Protein AF-A0A1F5VIK0-F1 (afdb_monomer_lite)

Organism: NCBI:txid1798325

pLDDT: mean 82.08, std 9.86, range [40.06, 94.94]

Structure (mmCIF, N/CA/C/O backbone):
data_AF-A0A1F5VIK0-F1
#
_entry.id   AF-A0A1F5VIK0-F1
#
loop_
_atom_site.group_PDB
_atom_site.id
_atom_site.type_symbol
_atom_site.label_atom_id
_atom_site.label_alt_id
_atom_site.label_comp_id
_atom_site.label_asym_id
_atom_site.label_entity_id
_atom_site.label_seq_id
_atom_site.pdbx_PDB_ins_code
_atom_site.Cartn_x
_atom_site.Cartn_y
_atom_site.Cartn_z
_atom_site.occupancy
_atom_site.B_iso_or_equiv
_atom_site.auth_seq_id
_atom_site.auth_comp_id
_atom_site.auth_asym_id
_atom_site.auth_atom_id
_atom_site.pdbx_PDB_model_num
ATOM 1 N N . MET A 1 1 ? 67.380 -13.419 -74.332 1.00 42.25 1 MET A N 1
ATOM 2 C CA . MET A 1 1 ? 66.514 -14.188 -73.415 1.00 42.25 1 MET A CA 1
ATOM 3 C C . MET A 1 1 ? 67.065 -13.973 -72.017 1.00 42.25 1 MET A C 1
ATOM 5 O O . MET A 1 1 ? 68.231 -14.269 -71.814 1.00 42.25 1 MET A O 1
ATOM 9 N N . GLY A 1 2 ? 66.315 -13.316 -71.130 1.00 40.06 2 GLY A N 1
ATOM 10 C CA . GLY A 1 2 ? 66.754 -13.032 -69.760 1.00 40.06 2 GLY A CA 1
ATOM 11 C C . GLY A 1 2 ? 66.235 -14.104 -68.808 1.00 40.06 2 GLY A C 1
ATOM 12 O O . GLY A 1 2 ? 65.025 -14.303 -68.731 1.00 40.06 2 GLY A O 1
ATOM 13 N N . ASP A 1 3 ? 67.147 -14.788 -68.120 1.00 45.69 3 ASP A N 1
ATOM 14 C CA . ASP A 1 3 ? 66.836 -15.789 -67.100 1.00 45.69 3 ASP A CA 1
ATOM 15 C C . ASP A 1 3 ? 66.201 -15.132 -65.867 1.00 45.69 3 ASP A C 1
ATOM 17 O O . ASP A 1 3 ? 66.847 -14.394 -65.119 1.00 45.69 3 ASP A O 1
ATOM 21 N N . ALA A 1 4 ? 64.925 -15.429 -65.625 1.00 51.53 4 ALA A N 1
ATOM 22 C CA . ALA A 1 4 ? 64.267 -15.109 -64.367 1.00 51.53 4 ALA A CA 1
ATOM 23 C C . ALA A 1 4 ? 64.731 -16.105 -63.288 1.00 51.53 4 ALA A C 1
ATOM 25 O O . ALA A 1 4 ? 64.358 -17.280 -63.303 1.00 51.53 4 ALA A O 1
ATOM 26 N N . LYS A 1 5 ? 65.554 -15.638 -62.338 1.00 58.03 5 LYS A N 1
ATOM 27 C CA . LYS A 1 5 ? 65.923 -16.394 -61.128 1.00 58.03 5 LYS A CA 1
ATOM 28 C C . LYS A 1 5 ? 64.658 -16.850 -60.388 1.00 58.03 5 LYS A C 1
ATOM 30 O O . LYS A 1 5 ? 63.823 -16.024 -60.025 1.00 58.03 5 LYS A O 1
ATOM 35 N N . LYS A 1 6 ? 64.534 -18.157 -60.132 1.00 57.19 6 LYS A N 1
ATOM 36 C CA . LYS A 1 6 ? 63.458 -18.715 -59.297 1.00 57.19 6 LYS A CA 1
ATOM 37 C C . LYS A 1 6 ? 63.656 -18.277 -57.832 1.00 57.19 6 LYS A C 1
ATOM 39 O O . LYS A 1 6 ? 64.779 -18.392 -57.339 1.00 57.19 6 LYS A O 1
ATOM 44 N N . PRO A 1 7 ? 62.615 -17.782 -57.139 1.00 59.97 7 PRO A N 1
ATOM 45 C CA . PRO A 1 7 ? 62.730 -17.329 -55.751 1.00 59.97 7 PRO A CA 1
ATOM 46 C C . PRO A 1 7 ? 63.009 -18.495 -54.783 1.00 59.97 7 PRO A C 1
ATOM 48 O O . PRO A 1 7 ? 62.519 -19.606 -54.988 1.00 59.97 7 PRO A O 1
ATOM 51 N N . SER A 1 8 ? 63.808 -18.245 -53.737 1.00 75.81 8 SER A N 1
ATOM 52 C CA . SER A 1 8 ? 64.136 -19.229 -52.692 1.00 75.81 8 SER A CA 1
ATOM 53 C C . SER A 1 8 ? 62.949 -19.479 -51.746 1.00 75.81 8 SER A C 1
ATOM 55 O O . SER A 1 8 ? 62.041 -18.657 -51.630 1.00 75.81 8 SER A O 1
ATOM 57 N N . VAL A 1 9 ? 62.948 -20.617 -51.042 1.00 73.50 9 VAL A N 1
ATOM 58 C CA . VAL A 1 9 ? 61.885 -20.987 -50.082 1.00 73.50 9 VAL A CA 1
ATOM 59 C C . VAL A 1 9 ? 61.779 -19.987 -48.922 1.00 73.50 9 VAL A C 1
ATOM 61 O O . VAL A 1 9 ? 60.676 -19.708 -48.457 1.00 73.50 9 VAL A O 1
ATOM 64 N N . GLU A 1 10 ? 62.901 -19.411 -48.487 1.00 74.44 10 GLU A N 1
ATOM 65 C CA . GLU A 1 10 ? 62.935 -18.341 -47.479 1.00 74.44 10 GLU A CA 1
ATOM 66 C C . GLU A 1 10 ? 62.301 -17.050 -48.012 1.00 74.44 10 GLU A C 1
ATOM 68 O O . GLU A 1 10 ? 61.420 -16.500 -47.356 1.00 74.44 10 GLU A O 1
ATOM 73 N N . ALA A 1 11 ? 62.603 -16.658 -49.257 1.00 74.12 11 ALA A N 1
ATOM 74 C CA . ALA A 1 11 ? 61.961 -15.510 -49.901 1.00 74.12 11 ALA A CA 1
ATOM 75 C C . ALA A 1 11 ? 60.438 -15.698 -50.058 1.00 74.12 11 ALA A C 1
ATOM 77 O O . ALA A 1 11 ? 59.677 -14.741 -49.946 1.00 74.12 11 ALA A O 1
ATOM 78 N N . LEU A 1 12 ? 59.956 -16.930 -50.274 1.00 73.56 12 LEU A N 1
ATOM 79 C CA . LEU A 1 12 ? 58.517 -17.227 -50.310 1.00 73.56 12 LEU A CA 1
ATOM 80 C C . LEU A 1 12 ? 57.849 -17.140 -48.926 1.00 73.56 12 LEU A C 1
ATOM 82 O O . LEU A 1 12 ? 56.681 -16.753 -48.847 1.00 73.56 12 LEU A O 1
ATOM 86 N N . ARG A 1 13 ? 58.557 -17.481 -47.839 1.00 77.38 13 ARG A N 1
ATOM 87 C CA . ARG A 1 13 ? 58.047 -17.333 -46.462 1.00 77.38 13 ARG A CA 1
ATOM 88 C C . ARG A 1 13 ? 57.961 -15.868 -46.050 1.00 77.38 13 ARG A C 1
ATOM 90 O O . ARG A 1 13 ? 56.899 -15.446 -45.606 1.00 77.38 13 ARG A O 1
ATOM 97 N N . GLU A 1 14 ? 59.014 -15.093 -46.294 1.00 80.12 14 GLU A N 1
ATOM 98 C CA . GLU A 1 14 ? 59.030 -13.650 -46.020 1.00 80.12 14 GLU A CA 1
ATOM 99 C C . GLU A 1 14 ? 57.947 -12.915 -46.821 1.00 80.12 14 GLU A C 1
ATOM 101 O O . GLU A 1 14 ? 57.216 -12.084 -46.282 1.00 80.12 14 GLU A O 1
ATOM 106 N N . MET A 1 15 ? 57.757 -13.278 -48.096 1.00 76.44 15 MET A N 1
ATOM 107 C CA . MET A 1 15 ? 56.668 -12.734 -48.911 1.00 76.44 15 MET A CA 1
ATOM 108 C C . MET A 1 15 ? 55.291 -13.113 -48.357 1.00 76.44 15 MET A C 1
ATOM 110 O O . MET A 1 15 ? 54.388 -12.279 -48.357 1.00 76.44 15 MET A O 1
ATOM 114 N N . ARG A 1 16 ? 55.107 -14.340 -47.850 1.00 80.81 16 ARG A N 1
ATOM 115 C CA . ARG A 1 16 ? 53.840 -14.767 -47.235 1.00 80.81 16 ARG A CA 1
ATOM 116 C C . ARG A 1 16 ? 53.528 -13.979 -45.965 1.00 80.81 16 ARG A C 1
ATOM 118 O O . ARG A 1 16 ? 52.399 -13.519 -45.827 1.00 80.81 16 ARG A O 1
ATOM 125 N N . GLU A 1 17 ? 54.496 -13.806 -45.072 1.00 83.12 17 GLU A N 1
ATOM 126 C CA . GLU A 1 17 ? 54.327 -13.024 -43.839 1.00 83.12 17 GLU A CA 1
ATOM 127 C C . GLU A 1 17 ? 54.054 -11.546 -44.150 1.00 83.12 17 GLU A C 1
ATOM 129 O O . GLU A 1 17 ? 53.135 -10.948 -43.586 1.00 83.12 17 GLU A O 1
ATOM 134 N N . LEU A 1 18 ? 54.760 -10.976 -45.134 1.00 83.50 18 LEU A N 1
ATOM 135 C CA . LEU A 1 18 ? 54.499 -9.623 -45.625 1.00 83.50 18 LEU A CA 1
ATOM 136 C C . LEU A 1 18 ? 53.086 -9.492 -46.212 1.00 83.50 18 LEU A C 1
ATOM 138 O O . LEU A 1 18 ? 52.401 -8.502 -45.957 1.00 83.50 18 LEU A O 1
ATOM 142 N N . HIS A 1 19 ? 52.630 -10.474 -46.993 1.00 82.94 19 HIS A N 1
ATOM 143 C CA . HIS A 1 19 ? 51.276 -10.483 -47.547 1.00 82.94 19 HIS A CA 1
ATOM 144 C C . HIS A 1 19 ? 50.207 -10.654 -46.462 1.00 82.94 19 HIS A C 1
ATOM 146 O O . HIS A 1 19 ? 49.194 -9.966 -46.525 1.00 82.94 19 HIS A O 1
ATOM 152 N N . GLN A 1 20 ? 50.433 -11.492 -45.446 1.00 84.12 20 GLN A N 1
ATOM 153 C CA . GLN A 1 20 ? 49.530 -11.635 -44.298 1.00 84.12 20 GLN A CA 1
ATOM 154 C C . GLN A 1 20 ? 49.432 -10.341 -43.485 1.00 84.12 20 GLN A C 1
ATOM 156 O O . GLN A 1 20 ? 48.332 -9.916 -43.149 1.00 84.12 20 GLN A O 1
ATOM 161 N N . SER A 1 21 ? 50.558 -9.669 -43.242 1.00 81.69 21 SER A N 1
ATOM 162 C CA . SER A 1 21 ? 50.583 -8.362 -42.578 1.00 81.69 21 SER A CA 1
ATOM 163 C C . SER A 1 21 ? 49.859 -7.283 -43.397 1.00 81.69 21 SER A C 1
ATOM 165 O O . SER A 1 21 ? 49.061 -6.519 -42.857 1.00 81.69 21 SER A O 1
ATOM 167 N N . LYS A 1 22 ? 50.055 -7.257 -44.724 1.00 85.12 22 LYS A N 1
ATOM 168 C CA . LYS A 1 22 ? 49.327 -6.347 -45.627 1.00 85.12 22 LYS A CA 1
ATOM 169 C C . LYS A 1 22 ? 47.823 -6.619 -45.649 1.00 85.12 22 LYS A C 1
ATOM 171 O O . LYS A 1 22 ? 47.057 -5.663 -45.680 1.00 85.12 22 LYS A O 1
ATOM 176 N N . LEU A 1 23 ? 47.412 -7.888 -45.622 1.00 81.00 23 LEU A N 1
ATOM 177 C CA . LEU A 1 23 ? 46.002 -8.273 -45.531 1.00 81.00 23 LEU A CA 1
ATOM 178 C C . LEU A 1 23 ? 45.395 -7.824 -44.201 1.00 81.00 23 LEU A C 1
ATOM 180 O O . LEU A 1 23 ? 44.392 -7.124 -44.223 1.00 81.00 23 LEU A O 1
ATOM 184 N N . ALA A 1 24 ? 46.046 -8.116 -43.072 1.00 79.81 24 ALA A N 1
ATOM 185 C CA . ALA A 1 24 ? 45.576 -7.688 -41.754 1.00 79.81 24 ALA A CA 1
ATOM 186 C C . ALA A 1 24 ? 45.476 -6.155 -41.643 1.00 79.81 24 ALA A C 1
ATOM 188 O O . ALA A 1 24 ? 44.515 -5.625 -41.093 1.00 79.81 24 ALA A O 1
ATOM 189 N N . LYS A 1 25 ? 46.439 -5.418 -42.214 1.00 86.75 25 LYS A N 1
ATOM 190 C CA . LYS A 1 25 ? 46.390 -3.951 -42.255 1.00 86.75 25 LYS A CA 1
ATOM 191 C C . LYS A 1 25 ? 45.238 -3.436 -43.123 1.00 86.75 25 LYS A C 1
ATOM 193 O O . LYS A 1 25 ? 44.539 -2.520 -42.708 1.00 86.75 25 LYS A O 1
ATOM 198 N N . ALA A 1 26 ? 45.022 -4.035 -44.294 1.00 77.56 26 ALA A N 1
ATOM 199 C CA . ALA A 1 26 ? 43.911 -3.678 -45.173 1.00 77.56 26 ALA A CA 1
ATOM 200 C C . ALA A 1 26 ? 42.545 -4.004 -44.543 1.00 77.56 26 ALA A C 1
ATOM 202 O O . ALA A 1 26 ? 41.600 -3.237 -44.708 1.00 77.56 26 ALA A O 1
ATOM 203 N N . GLU A 1 27 ? 42.440 -5.105 -43.794 1.00 80.56 27 GLU A N 1
ATOM 204 C CA . GLU A 1 27 ? 41.247 -5.451 -43.014 1.00 80.56 27 GLU A CA 1
ATOM 205 C C . GLU A 1 27 ? 40.982 -4.407 -41.923 1.00 80.56 27 GLU A C 1
ATOM 207 O O . GLU A 1 27 ? 39.875 -3.879 -41.861 1.00 80.56 27 GLU A O 1
ATOM 212 N N . LEU A 1 28 ? 41.995 -4.017 -41.142 1.00 80.56 28 LEU A N 1
ATOM 213 C CA . LEU A 1 28 ? 41.867 -2.966 -40.123 1.00 80.56 28 LEU A CA 1
ATOM 214 C C . LEU A 1 28 ? 41.467 -1.607 -40.717 1.00 80.56 28 LEU A C 1
ATOM 216 O O . LEU A 1 28 ? 40.598 -0.926 -40.176 1.00 80.56 28 LEU A O 1
ATOM 220 N N . GLU A 1 29 ? 42.068 -1.209 -41.841 1.00 80.62 29 GLU A N 1
ATOM 221 C CA . GLU A 1 29 ? 41.711 0.030 -42.546 1.00 80.62 29 GLU A CA 1
ATOM 222 C C . GLU A 1 29 ? 40.263 -0.015 -43.059 1.00 80.62 29 GLU A C 1
ATOM 224 O O . GLU A 1 29 ? 39.532 0.974 -42.959 1.00 80.62 29 GLU A O 1
ATOM 229 N N . LYS A 1 30 ? 39.814 -1.179 -43.546 1.00 80.94 30 LYS A N 1
ATOM 230 C CA . LYS A 1 30 ? 38.430 -1.402 -43.974 1.00 80.94 30 LYS A CA 1
ATOM 231 C C . LYS A 1 30 ? 37.458 -1.324 -42.799 1.00 80.94 30 LYS A C 1
ATOM 233 O O . LYS A 1 30 ? 36.412 -0.691 -42.923 1.00 80.94 30 LYS A O 1
ATOM 238 N N . GLU A 1 31 ? 37.792 -1.920 -41.658 1.00 80.19 31 GLU A N 1
ATOM 239 C CA . GLU A 1 31 ? 36.967 -1.838 -40.452 1.00 80.19 31 GLU A CA 1
ATOM 240 C C . GLU A 1 31 ? 36.860 -0.412 -39.916 1.00 80.19 31 GLU A C 1
ATOM 242 O O . GLU A 1 31 ? 35.749 0.034 -39.630 1.00 80.19 31 GLU A O 1
ATOM 247 N N . ALA A 1 32 ? 37.975 0.321 -39.861 1.00 83.38 32 ALA A N 1
ATOM 248 C CA . ALA A 1 32 ? 37.993 1.721 -39.449 1.00 83.38 32 ALA A CA 1
ATOM 249 C C . ALA A 1 32 ? 37.155 2.605 -40.388 1.00 83.38 32 ALA A C 1
ATOM 251 O O . ALA A 1 32 ? 36.401 3.463 -39.932 1.00 83.38 32 ALA A O 1
ATOM 252 N N . HIS A 1 33 ? 37.228 2.366 -41.701 1.00 81.62 33 HIS A N 1
ATOM 253 C CA . HIS A 1 33 ? 36.404 3.072 -42.680 1.00 81.62 33 HIS A CA 1
ATOM 254 C C . HIS A 1 33 ? 34.906 2.765 -42.511 1.00 81.62 33 HIS A C 1
ATOM 256 O O . HIS A 1 33 ? 34.083 3.677 -42.557 1.00 81.62 33 HIS A O 1
ATOM 262 N N . ILE A 1 34 ? 34.537 1.498 -42.279 1.00 78.44 34 ILE A N 1
ATOM 263 C CA . ILE A 1 34 ? 33.144 1.115 -41.997 1.00 78.44 34 ILE A CA 1
ATOM 264 C C . ILE A 1 34 ? 32.645 1.798 -40.721 1.00 78.44 34 ILE A C 1
ATOM 266 O O . ILE A 1 34 ? 31.541 2.334 -40.716 1.00 78.44 34 ILE A O 1
ATOM 270 N N . GLN A 1 35 ? 33.455 1.818 -39.663 1.00 81.25 35 GLN A N 1
ATOM 271 C CA . GLN A 1 35 ? 33.088 2.455 -38.404 1.00 81.25 35 GLN A CA 1
ATOM 272 C C . GLN A 1 35 ? 32.879 3.964 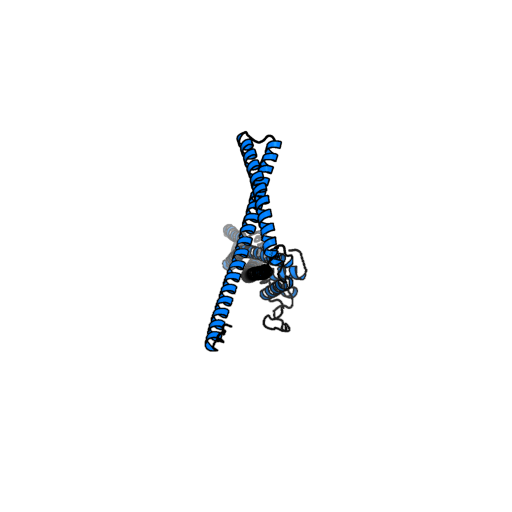-38.564 1.00 81.25 35 GLN A C 1
ATOM 274 O O . GLN A 1 35 ? 31.855 4.479 -38.124 1.00 81.25 35 GLN A O 1
ATOM 279 N N . LYS A 1 36 ? 33.764 4.643 -39.300 1.00 85.00 36 LYS A N 1
ATOM 280 C CA . LYS A 1 36 ? 33.611 6.065 -39.619 1.00 85.00 36 LYS A CA 1
ATOM 281 C C . LYS A 1 36 ? 32.317 6.360 -40.387 1.00 85.00 36 LYS A C 1
ATOM 283 O O . LYS A 1 36 ? 31.611 7.300 -40.044 1.00 85.00 36 LYS A O 1
ATOM 288 N N . MET A 1 37 ? 31.958 5.536 -41.378 1.00 79.81 37 MET A N 1
ATOM 289 C CA . MET A 1 37 ? 30.681 5.696 -42.091 1.00 79.81 37 MET A CA 1
ATOM 290 C C . MET A 1 37 ? 29.468 5.485 -41.171 1.00 79.81 37 MET A C 1
ATOM 292 O O . MET A 1 37 ? 28.459 6.164 -41.323 1.00 79.81 37 MET A O 1
ATOM 296 N N . LEU A 1 38 ? 29.536 4.554 -40.215 1.00 80.62 38 LEU A N 1
ATOM 297 C CA . LEU A 1 38 ? 28.450 4.349 -39.251 1.00 80.62 38 LEU A CA 1
ATOM 298 C C . LEU A 1 38 ? 28.309 5.539 -38.287 1.00 80.62 38 LEU A C 1
ATOM 300 O O . LEU A 1 38 ? 27.184 5.949 -38.009 1.00 80.62 38 LEU A O 1
ATOM 304 N N . GLU A 1 39 ? 29.422 6.108 -37.821 1.00 84.69 39 GLU A N 1
ATOM 305 C CA . GLU A 1 39 ? 29.446 7.308 -36.969 1.00 84.69 39 GLU A CA 1
ATOM 306 C C . GLU A 1 39 ? 28.903 8.542 -37.708 1.00 84.69 39 GLU A C 1
ATOM 308 O O . GLU A 1 39 ? 28.078 9.277 -37.167 1.00 84.69 39 GLU A O 1
ATOM 313 N N . GLU A 1 40 ? 29.291 8.738 -38.971 1.00 85.25 40 GLU A N 1
ATOM 314 C CA . GLU A 1 40 ? 28.771 9.820 -39.818 1.00 85.25 40 GLU A CA 1
ATOM 315 C C . GLU A 1 40 ? 27.259 9.677 -40.068 1.00 85.25 40 GLU A C 1
ATOM 317 O O . GLU A 1 40 ? 26.524 10.662 -39.979 1.00 85.25 40 GLU A O 1
ATOM 322 N N . LEU A 1 41 ? 26.760 8.454 -40.309 1.00 81.12 41 LEU A N 1
ATOM 323 C CA . LEU A 1 41 ? 25.318 8.211 -40.439 1.00 81.12 41 LEU A CA 1
ATOM 324 C C . LEU A 1 41 ? 24.567 8.556 -39.145 1.00 81.12 41 LEU A C 1
ATOM 326 O O . LEU A 1 41 ? 23.474 9.122 -39.202 1.00 81.12 41 LEU A O 1
ATOM 330 N N . GLU A 1 42 ? 25.118 8.185 -37.990 1.00 82.50 42 GLU A N 1
ATOM 331 C CA . GLU A 1 42 ? 24.520 8.464 -36.683 1.00 82.50 42 GLU A CA 1
ATOM 332 C C . GLU A 1 42 ? 24.467 9.972 -36.400 1.00 82.50 42 GLU A C 1
ATOM 334 O O . GLU A 1 42 ? 23.413 10.481 -36.013 1.00 82.50 42 GLU A O 1
ATOM 339 N N . GLY A 1 43 ? 25.545 10.702 -36.709 1.00 85.44 43 GLY A N 1
ATOM 340 C CA . GLY A 1 43 ? 25.583 12.165 -36.633 1.00 85.44 43 GLY A CA 1
ATOM 341 C C . GLY A 1 43 ? 24.504 12.823 -37.496 1.00 85.44 43 GLY A C 1
ATOM 342 O O . GLY A 1 43 ? 23.705 13.615 -36.994 1.00 85.44 43 GLY A O 1
ATOM 343 N N . LEU A 1 44 ? 24.390 12.416 -38.764 1.00 84.50 44 LEU A N 1
ATOM 344 C CA . LEU A 1 44 ? 23.372 12.943 -39.681 1.00 84.50 44 LEU A CA 1
ATOM 345 C C . LEU A 1 44 ? 21.936 12.607 -39.237 1.00 84.50 44 LEU A C 1
ATOM 347 O O . LEU A 1 44 ? 21.024 13.423 -39.392 1.00 84.50 44 LEU A O 1
ATOM 351 N N . ARG A 1 45 ? 21.706 11.414 -38.668 1.00 81.94 45 ARG A N 1
ATOM 352 C CA . ARG A 1 45 ? 20.402 11.042 -38.084 1.00 81.94 45 ARG A CA 1
ATOM 353 C C . ARG A 1 45 ? 20.064 11.909 -36.866 1.00 81.94 45 ARG A C 1
ATOM 355 O O . ARG A 1 45 ? 18.914 12.326 -36.739 1.00 81.94 45 ARG A O 1
ATOM 362 N N . SER A 1 46 ? 21.043 12.203 -36.010 1.00 86.62 46 SER A N 1
ATOM 363 C CA . SER A 1 46 ? 20.868 13.081 -34.848 1.00 86.62 46 SER A CA 1
ATOM 364 C C . SER A 1 46 ? 20.525 14.516 -35.263 1.00 86.62 46 SER A C 1
ATOM 366 O O . SER A 1 46 ? 19.556 15.085 -34.761 1.00 86.62 46 SER A O 1
ATOM 368 N N . GLU A 1 47 ? 21.257 15.087 -36.222 1.00 85.38 47 GLU A N 1
ATOM 369 C CA . GLU A 1 47 ? 20.977 16.427 -36.763 1.00 85.38 47 GLU A CA 1
ATOM 370 C C . GLU A 1 47 ? 19.574 16.516 -37.382 1.00 85.38 47 GLU A C 1
ATOM 372 O O . GLU A 1 47 ? 18.854 17.500 -37.187 1.00 85.38 47 GLU A O 1
ATOM 377 N N . ARG A 1 48 ? 19.142 15.457 -38.081 1.00 85.62 48 ARG A N 1
ATOM 378 C CA . ARG A 1 48 ? 17.791 15.357 -38.645 1.00 85.62 48 ARG A CA 1
ATOM 379 C C . ARG A 1 48 ? 16.704 15.400 -37.570 1.00 85.62 48 ARG A C 1
ATOM 381 O O . ARG A 1 48 ? 15.697 16.082 -37.766 1.00 85.62 48 ARG A O 1
ATOM 388 N N . GLU A 1 49 ? 16.876 14.681 -36.461 1.00 86.75 49 GLU A N 1
ATOM 389 C CA . GLU A 1 49 ? 15.879 14.663 -35.382 1.00 86.75 49 GLU A CA 1
ATOM 390 C C . GLU A 1 49 ? 15.838 15.999 -34.626 1.00 8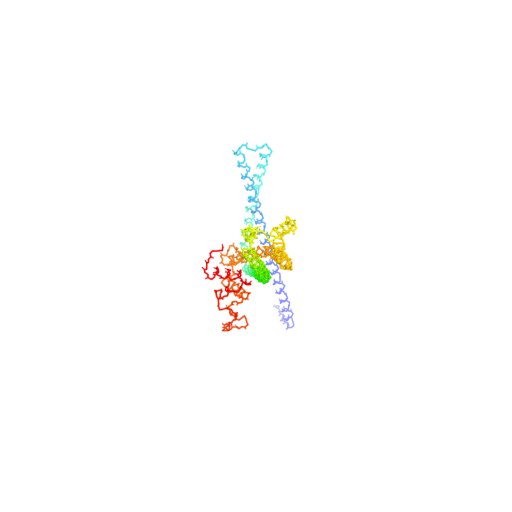6.75 49 GLU A C 1
ATOM 392 O O . GLU A 1 49 ? 14.753 16.516 -34.366 1.00 86.75 49 GLU A O 1
ATOM 397 N N . GLN A 1 50 ? 16.994 16.618 -34.364 1.00 87.56 50 GLN A N 1
ATOM 398 C CA . GLN A 1 50 ? 17.059 17.953 -33.756 1.00 87.56 50 GLN A CA 1
ATOM 399 C C . GLN A 1 50 ? 16.371 19.015 -34.626 1.00 87.56 50 GLN A C 1
ATOM 401 O O . GLN A 1 50 ? 15.550 19.786 -34.131 1.00 87.56 50 GLN A O 1
ATOM 406 N N . ASN A 1 51 ? 16.635 19.027 -35.939 1.00 89.81 51 ASN A N 1
ATOM 407 C CA . ASN A 1 51 ? 15.972 19.951 -36.864 1.00 89.81 51 ASN A CA 1
ATOM 408 C C . ASN A 1 51 ? 14.446 19.739 -36.894 1.00 89.81 51 ASN A C 1
ATOM 410 O O . ASN A 1 51 ? 13.689 20.709 -36.932 1.00 89.81 51 ASN A O 1
ATOM 414 N N . LYS A 1 52 ? 13.978 18.486 -36.821 1.00 89.12 52 LYS A N 1
ATOM 415 C CA . LYS A 1 52 ? 12.546 18.160 -36.752 1.00 89.12 52 LYS A CA 1
ATOM 416 C C . LYS A 1 52 ? 11.888 18.690 -35.473 1.00 89.12 52 LYS A C 1
ATOM 418 O O . LYS A 1 52 ? 10.776 19.209 -35.562 1.00 89.12 52 LYS A O 1
ATOM 423 N N . GLN A 1 53 ? 12.547 18.567 -34.320 1.00 89.06 53 GLN A N 1
ATOM 424 C CA . GLN A 1 53 ? 12.052 19.107 -33.046 1.00 89.06 53 GLN A CA 1
ATOM 425 C C . GLN A 1 53 ? 11.955 20.637 -33.095 1.00 89.06 53 GLN A C 1
ATOM 427 O O . GLN A 1 53 ? 10.875 21.182 -32.873 1.00 89.06 53 GLN A O 1
ATOM 432 N N . LEU A 1 54 ? 13.036 21.313 -33.505 1.00 89.19 54 LEU A N 1
ATOM 433 C CA . LEU A 1 54 ? 13.083 22.775 -33.632 1.00 89.19 54 LEU A CA 1
ATOM 434 C C . LEU A 1 54 ? 12.034 23.312 -34.609 1.00 89.19 54 LEU A C 1
ATOM 436 O O . LEU A 1 54 ? 11.380 24.314 -34.330 1.00 89.19 54 LEU A O 1
ATOM 440 N N . LEU A 1 55 ? 11.835 22.637 -35.746 1.00 89.88 55 LEU A N 1
ATOM 441 C CA . LEU A 1 55 ? 10.797 23.011 -36.702 1.00 89.88 55 LEU A CA 1
ATOM 442 C C . LEU A 1 55 ? 9.396 22.860 -36.093 1.00 89.88 55 LEU A C 1
ATOM 444 O O . LEU A 1 55 ? 8.560 23.739 -36.275 1.00 89.88 55 LEU A O 1
ATOM 448 N N . GLY A 1 56 ? 9.144 21.779 -35.346 1.00 87.44 56 GLY A N 1
ATOM 449 C CA . GLY A 1 56 ? 7.876 21.572 -34.646 1.00 87.44 56 GLY A CA 1
ATOM 450 C C . GLY A 1 56 ? 7.566 22.683 -33.639 1.00 87.44 56 GLY A C 1
ATOM 451 O O . GLY A 1 56 ? 6.456 23.214 -33.636 1.00 87.44 56 GLY A O 1
ATOM 452 N N . GLU A 1 57 ? 8.551 23.076 -32.832 1.00 89.12 57 GLU A N 1
ATOM 453 C CA . GLU A 1 57 ? 8.426 24.161 -31.849 1.00 89.12 57 GLU A CA 1
ATOM 454 C C . GLU A 1 57 ? 8.232 25.530 -32.517 1.00 89.12 57 GLU A C 1
ATOM 456 O O . GLU A 1 57 ? 7.321 26.282 -32.153 1.00 89.12 57 GLU A O 1
ATOM 461 N N . ALA A 1 58 ? 9.028 25.843 -33.543 1.00 88.75 58 ALA A N 1
ATOM 462 C CA . ALA A 1 58 ? 8.910 27.087 -34.300 1.00 88.75 58 ALA A CA 1
ATOM 463 C C . ALA A 1 58 ? 7.543 27.202 -34.997 1.00 88.75 58 ALA A C 1
ATOM 465 O O . ALA A 1 58 ? 6.934 28.270 -35.012 1.00 88.75 58 ALA A O 1
ATOM 466 N N . GLN A 1 59 ? 7.010 26.094 -35.519 1.00 89.62 59 GLN A N 1
ATOM 467 C CA . GLN A 1 59 ? 5.714 26.069 -36.194 1.00 89.62 59 GLN A CA 1
ATOM 468 C C . GLN A 1 59 ? 4.539 26.138 -35.211 1.00 89.62 59 GLN A C 1
ATOM 470 O O . GLN A 1 59 ? 3.546 26.804 -35.499 1.00 89.62 59 GLN A O 1
ATOM 475 N N . ALA A 1 60 ? 4.661 25.532 -34.026 1.00 88.25 60 ALA A N 1
ATOM 476 C CA . ALA A 1 60 ? 3.707 25.726 -32.933 1.00 88.25 60 ALA A CA 1
ATOM 477 C C . ALA A 1 60 ? 3.669 27.194 -32.472 1.00 88.25 60 ALA A C 1
ATOM 479 O O . ALA A 1 60 ? 2.591 27.763 -32.301 1.00 88.25 60 ALA A O 1
ATOM 480 N N . THR A 1 61 ? 4.840 27.824 -32.359 1.00 87.69 61 THR A N 1
ATOM 481 C CA . THR A 1 61 ? 4.984 29.241 -31.993 1.00 87.69 61 THR A CA 1
ATOM 482 C C . THR A 1 61 ? 4.389 30.157 -33.065 1.00 87.69 61 THR A C 1
ATOM 484 O O . THR A 1 61 ? 3.635 31.077 -32.754 1.00 87.69 61 THR A O 1
ATOM 487 N N . LEU A 1 62 ? 4.636 29.863 -34.344 1.00 89.81 62 LEU A N 1
ATOM 488 C CA . LEU A 1 62 ? 4.032 30.590 -35.460 1.00 89.81 62 LEU A CA 1
ATOM 489 C C . LEU A 1 62 ? 2.503 30.448 -35.478 1.00 89.81 62 LEU A C 1
ATOM 491 O O . LEU A 1 62 ? 1.793 31.416 -35.739 1.00 89.81 62 LEU A O 1
ATOM 495 N N . ASN A 1 63 ? 1.978 29.255 -35.185 1.00 89.31 63 ASN A N 1
ATOM 496 C CA . ASN A 1 63 ? 0.536 29.025 -35.098 1.00 89.31 63 ASN A CA 1
ATOM 497 C C . ASN A 1 63 ? -0.100 29.835 -33.965 1.00 89.31 63 ASN A C 1
ATOM 499 O O . ASN A 1 63 ? -1.145 30.444 -34.184 1.00 89.31 63 ASN A O 1
ATOM 503 N N . TYR A 1 64 ? 0.553 29.906 -32.803 1.00 88.81 64 TYR A N 1
ATOM 504 C CA . TYR A 1 64 ? 0.119 30.755 -31.694 1.00 88.81 64 TYR A CA 1
ATOM 505 C C . TYR A 1 64 ? 0.035 32.235 -32.103 1.00 88.81 64 TYR A C 1
ATOM 507 O O . TYR A 1 64 ? -1.004 32.866 -31.897 1.00 88.81 64 TYR A O 1
ATOM 515 N N . TYR A 1 65 ? 1.075 32.777 -32.751 1.00 88.50 65 TYR A N 1
ATOM 516 C CA . TYR A 1 65 ? 1.041 34.152 -33.263 1.00 88.50 65 TYR A CA 1
ATOM 517 C C . TYR A 1 65 ? -0.082 34.350 -34.292 1.00 88.50 65 TYR A C 1
ATOM 519 O O . TYR A 1 65 ? -0.867 35.284 -34.159 1.00 88.50 65 TYR A O 1
ATOM 527 N N . ASN A 1 66 ? -0.247 33.438 -35.253 1.00 87.25 66 ASN A N 1
ATOM 528 C CA . ASN A 1 66 ? -1.325 33.513 -36.248 1.00 87.25 66 ASN A CA 1
ATOM 529 C C . ASN A 1 66 ? -2.732 33.493 -35.615 1.00 87.25 66 ASN A C 1
ATOM 531 O O . ASN A 1 66 ? -3.658 34.127 -36.123 1.00 87.25 66 ASN A O 1
ATOM 535 N N . GLU A 1 67 ? -2.932 32.739 -34.533 1.00 88.00 67 GLU A N 1
ATOM 536 C CA . GLU A 1 67 ? -4.203 32.699 -33.802 1.00 88.00 67 GLU A CA 1
ATOM 537 C C . GLU A 1 67 ? -4.454 33.988 -33.016 1.00 88.00 67 GLU A C 1
ATOM 539 O O . GLU A 1 67 ? -5.569 34.516 -33.028 1.00 88.00 67 GLU A O 1
ATOM 544 N N . MET A 1 68 ? -3.428 34.528 -32.362 1.00 86.31 68 MET A N 1
ATOM 545 C CA . MET A 1 68 ? -3.533 35.794 -31.639 1.00 86.31 68 MET A CA 1
ATOM 546 C C . MET A 1 68 ? -3.725 36.992 -32.579 1.00 86.31 68 MET A C 1
ATOM 548 O O . MET A 1 68 ? -4.502 37.894 -32.256 1.00 86.31 68 MET A O 1
ATOM 552 N N . GLU A 1 69 ? -3.110 36.969 -33.764 1.00 86.12 69 GLU A N 1
ATOM 553 C CA . GLU A 1 69 ? -3.298 37.972 -34.819 1.00 86.12 69 GLU A CA 1
ATOM 554 C C . GLU A 1 69 ? -4.745 37.971 -35.325 1.00 86.12 69 GLU A C 1
ATOM 556 O O . GLU A 1 69 ? -5.393 39.017 -35.366 1.00 86.12 69 GLU A O 1
ATOM 561 N N . LYS A 1 70 ? -5.310 36.786 -35.611 1.00 86.88 70 LYS A N 1
ATOM 562 C CA . LYS A 1 70 ? -6.729 36.627 -35.989 1.00 86.88 70 LYS A CA 1
ATOM 563 C C . LYS A 1 70 ? -7.694 37.151 -34.927 1.00 86.88 70 LYS A C 1
ATOM 565 O O . LYS A 1 70 ? -8.787 37.599 -35.262 1.00 86.88 70 LYS A O 1
ATOM 570 N N . ASN A 1 71 ? -7.292 37.092 -33.660 1.00 86.75 71 ASN A N 1
ATOM 571 C CA . ASN A 1 71 ? -8.067 37.594 -32.531 1.00 86.75 71 ASN A CA 1
ATOM 572 C C . ASN A 1 71 ? -7.845 39.094 -32.257 1.00 86.75 71 ASN A C 1
ATOM 574 O O . ASN A 1 71 ? -8.448 39.620 -31.321 1.00 86.75 71 ASN A O 1
ATOM 578 N N . GLY A 1 72 ? -6.995 39.775 -33.035 1.00 83.44 72 GLY A N 1
ATOM 579 C CA . GLY A 1 72 ? -6.677 41.196 -32.873 1.00 83.44 72 GLY A CA 1
ATOM 580 C C . GLY A 1 72 ? -5.932 41.520 -31.575 1.00 83.44 72 GLY A C 1
ATOM 581 O O . GLY A 1 72 ? -6.094 42.615 -31.044 1.00 83.44 72 GLY A O 1
ATOM 582 N N . LYS A 1 73 ? -5.183 40.554 -31.025 1.00 83.69 73 LYS A N 1
ATOM 583 C CA . LYS A 1 73 ? -4.536 40.646 -29.703 1.00 83.69 73 LYS A CA 1
ATOM 584 C C . LYS A 1 73 ? -3.027 40.892 -29.747 1.00 83.69 73 LYS A C 1
ATOM 586 O O . LYS A 1 73 ? -2.421 40.929 -28.683 1.00 83.69 73 LYS A O 1
ATOM 591 N N . LEU A 1 74 ? -2.436 41.018 -30.933 1.00 85.31 74 LEU A N 1
ATOM 592 C CA . LEU A 1 74 ? -1.002 41.271 -31.083 1.00 85.31 74 LEU A CA 1
ATOM 593 C C . LEU A 1 74 ? -0.705 42.768 -31.135 1.00 85.31 74 LEU A C 1
ATOM 595 O O . LEU A 1 74 ? -1.436 43.522 -31.783 1.00 85.31 74 LEU A O 1
ATOM 599 N N . ASP A 1 75 ? 0.384 43.171 -30.490 1.00 86.88 75 ASP A N 1
ATOM 600 C CA . ASP A 1 75 ? 0.971 44.499 -30.643 1.00 86.88 75 ASP A CA 1
ATOM 601 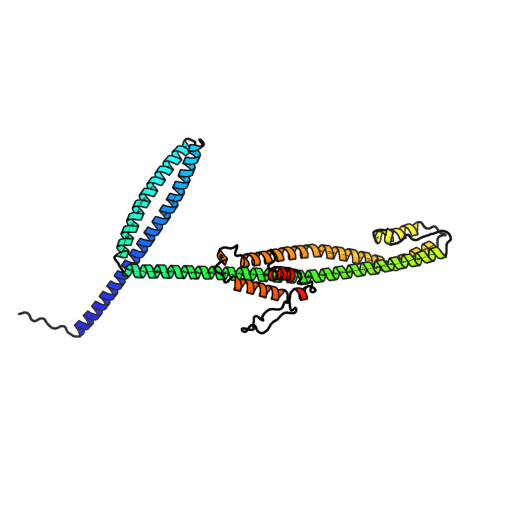C C . ASP A 1 75 ? 2.027 44.536 -31.772 1.00 86.88 75 ASP A C 1
ATOM 603 O O . ASP A 1 75 ? 2.277 43.551 -32.471 1.00 86.88 75 ASP A O 1
ATOM 607 N N . GLU A 1 76 ? 2.626 45.706 -32.018 1.00 85.12 76 GLU A N 1
ATOM 608 C CA . GLU A 1 76 ? 3.624 45.876 -33.087 1.00 85.12 76 GLU A CA 1
ATOM 609 C C . GLU A 1 76 ? 4.917 45.074 -32.862 1.00 85.12 76 GLU A C 1
ATOM 611 O O . GLU A 1 76 ? 5.618 44.759 -33.829 1.00 85.12 76 GLU A O 1
ATOM 616 N N . GLU A 1 77 ? 5.257 44.760 -31.611 1.00 85.56 77 GLU A N 1
ATOM 617 C CA . GLU A 1 77 ? 6.437 43.965 -31.269 1.00 85.56 77 GLU A CA 1
ATOM 618 C C . GLU A 1 77 ? 6.169 42.483 -31.543 1.00 85.56 77 GLU A C 1
ATOM 620 O O . GLU A 1 77 ? 6.966 41.816 -32.206 1.00 85.56 77 GLU A O 1
ATOM 625 N N . ASP A 1 78 ? 4.987 41.999 -31.170 1.00 83.62 78 ASP A N 1
ATOM 626 C CA . ASP A 1 78 ? 4.518 40.655 -31.481 1.00 83.62 78 ASP A CA 1
ATOM 627 C C . ASP A 1 78 ? 4.386 40.398 -32.988 1.00 83.62 78 ASP A C 1
ATOM 629 O O . ASP A 1 78 ? 4.694 39.303 -33.465 1.00 83.62 78 ASP A O 1
ATOM 633 N N . LEU A 1 79 ? 3.968 41.399 -33.768 1.00 82.00 79 LEU A N 1
ATOM 634 C CA . LEU A 1 79 ? 3.902 41.290 -35.229 1.00 82.00 79 LEU A CA 1
ATOM 635 C C . LEU A 1 79 ? 5.294 41.147 -35.865 1.00 82.00 79 LEU A C 1
ATOM 637 O O . LEU A 1 79 ? 5.458 40.391 -36.826 1.00 82.00 79 LEU A O 1
ATOM 641 N N . LYS A 1 80 ? 6.310 41.830 -35.323 1.00 87.88 80 LYS A N 1
ATOM 642 C CA . LYS A 1 80 ? 7.708 41.654 -35.753 1.00 87.88 80 LYS A CA 1
ATOM 643 C C . LYS A 1 80 ? 8.236 40.277 -35.361 1.00 87.88 80 LYS A C 1
ATOM 645 O O . LYS A 1 80 ? 8.773 39.578 -36.216 1.00 87.88 80 LYS A O 1
ATOM 650 N N . ASN A 1 81 ? 7.983 39.849 -34.126 1.00 85.88 81 ASN A N 1
ATOM 651 C CA . ASN A 1 81 ? 8.366 38.522 -33.645 1.00 85.88 81 ASN A CA 1
ATOM 652 C C . ASN A 1 81 ? 7.714 37.404 -34.479 1.00 85.88 81 ASN A C 1
ATOM 654 O O . ASN A 1 81 ? 8.375 36.431 -34.830 1.00 85.88 81 ASN A O 1
ATOM 658 N N . SER A 1 82 ? 6.450 37.562 -34.882 1.00 87.81 82 SER A N 1
ATOM 659 C CA . SER A 1 82 ? 5.764 36.640 -35.799 1.00 87.81 82 SER A CA 1
ATOM 660 C C . SER A 1 82 ? 6.463 36.543 -37.164 1.00 87.81 82 SER A C 1
ATOM 662 O O . SER A 1 82 ? 6.659 35.444 -37.693 1.00 87.81 82 SER A O 1
ATOM 664 N N . ALA A 1 83 ? 6.902 37.675 -37.728 1.00 86.19 83 ALA A N 1
ATOM 665 C CA . ALA A 1 83 ? 7.647 37.701 -38.987 1.00 86.19 83 ALA A CA 1
ATOM 666 C C . ALA A 1 83 ? 9.024 37.021 -38.867 1.00 86.19 83 ALA A C 1
ATOM 668 O O . ALA A 1 83 ? 9.406 36.260 -39.761 1.00 86.19 83 ALA A O 1
ATOM 669 N N . ASP A 1 84 ? 9.725 37.228 -37.751 1.00 87.81 84 ASP A N 1
ATOM 670 C CA . ASP A 1 84 ? 11.015 36.591 -37.470 1.00 87.81 84 ASP A CA 1
ATOM 671 C C . ASP A 1 84 ? 10.865 35.072 -37.273 1.00 87.81 84 ASP A C 1
ATOM 673 O O . ASP A 1 84 ? 11.607 34.287 -37.869 1.00 87.81 84 ASP A O 1
ATOM 677 N N . VAL A 1 85 ? 9.843 34.628 -36.531 1.00 88.31 85 VAL A N 1
ATOM 678 C CA . VAL A 1 85 ? 9.514 33.201 -36.358 1.00 88.31 85 VAL A CA 1
ATOM 679 C C . VAL A 1 85 ? 9.121 32.562 -37.694 1.00 88.31 85 VAL A C 1
ATOM 681 O O . VAL A 1 85 ? 9.507 31.428 -37.979 1.00 88.31 85 VAL A O 1
ATOM 684 N N . LYS A 1 86 ? 8.410 33.282 -38.566 1.00 89.75 86 LYS A N 1
ATOM 685 C CA . LYS A 1 86 ? 8.096 32.815 -39.924 1.00 89.75 86 LYS A CA 1
ATOM 686 C C . LYS A 1 86 ? 9.355 32.640 -40.780 1.00 89.75 86 LYS A C 1
ATOM 688 O O . LYS A 1 86 ? 9.452 31.659 -41.520 1.00 89.75 86 LYS A O 1
ATOM 693 N N . GLY A 1 87 ? 10.314 33.561 -40.667 1.00 89.25 87 GLY A N 1
ATOM 694 C CA . GLY A 1 87 ? 11.637 33.432 -41.283 1.00 89.25 87 GLY A CA 1
ATOM 695 C C . GLY A 1 87 ? 12.380 32.193 -40.778 1.00 89.25 87 GLY A C 1
ATOM 696 O O . GLY A 1 87 ? 12.851 31.388 -41.581 1.00 89.25 87 GLY A O 1
ATOM 697 N N . LEU A 1 88 ? 12.378 31.980 -39.460 1.00 90.12 88 LEU A N 1
ATOM 698 C CA . LEU A 1 88 ? 12.992 30.818 -38.817 1.00 90.12 88 LEU A CA 1
ATOM 699 C C . LEU A 1 88 ? 12.380 29.490 -39.287 1.00 90.12 88 LEU A C 1
ATOM 701 O O . LEU A 1 88 ? 13.119 28.561 -39.605 1.00 90.12 88 LEU A O 1
ATOM 705 N N . VAL A 1 89 ? 11.048 29.397 -39.385 1.00 90.69 89 VAL A N 1
ATOM 706 C CA . VAL A 1 89 ? 10.363 28.207 -39.926 1.00 90.69 89 VAL A CA 1
ATOM 707 C C . VAL A 1 89 ? 10.828 27.924 -41.355 1.00 90.69 89 VAL A C 1
ATOM 709 O O . VAL A 1 89 ? 11.204 26.794 -41.659 1.00 90.69 89 VAL A O 1
ATOM 712 N N . SER A 1 90 ? 10.881 28.944 -42.216 1.00 89.81 90 SER A N 1
ATOM 713 C CA . SER A 1 90 ? 11.341 28.786 -43.602 1.00 89.81 90 SER A CA 1
ATOM 714 C C . SER A 1 90 ? 12.801 28.324 -43.690 1.00 89.81 90 SER A C 1
ATOM 716 O O . SER A 1 90 ? 13.143 27.508 -44.551 1.00 89.81 90 SER A O 1
ATOM 718 N N . ASP A 1 91 ? 13.680 28.834 -42.826 1.00 90.12 91 ASP A N 1
ATOM 719 C CA . ASP A 1 91 ? 15.081 28.412 -42.785 1.00 90.12 91 ASP A CA 1
ATOM 720 C C . ASP A 1 91 ? 15.237 26.977 -42.272 1.00 90.12 91 ASP A C 1
ATOM 722 O O . ASP A 1 91 ? 15.996 26.198 -42.858 1.00 90.12 91 ASP A O 1
ATOM 726 N N . LEU A 1 92 ? 14.478 26.594 -41.242 1.00 88.19 92 LEU A N 1
ATOM 727 C CA . LEU A 1 92 ? 14.459 25.231 -40.713 1.00 88.19 92 LEU A CA 1
ATOM 728 C C . LEU A 1 92 ? 13.902 24.232 -41.734 1.00 88.19 92 LEU A C 1
ATOM 730 O O . LEU A 1 92 ? 14.462 23.145 -41.873 1.00 88.19 92 LEU A O 1
ATOM 734 N N . GLU A 1 93 ? 12.871 24.593 -42.503 1.00 88.44 93 GLU A N 1
ATOM 735 C CA . GLU A 1 93 ? 12.344 23.775 -43.606 1.00 88.44 93 GLU A CA 1
ATOM 736 C C . GLU A 1 93 ? 13.381 23.577 -44.718 1.00 88.44 93 GLU A C 1
ATOM 738 O O . GLU A 1 93 ? 13.565 22.458 -45.212 1.00 88.44 93 GLU A O 1
ATOM 743 N N . ARG A 1 94 ? 14.109 24.641 -45.083 1.00 90.50 94 ARG A N 1
ATOM 744 C CA . ARG A 1 94 ? 15.205 24.559 -46.056 1.00 90.50 94 ARG A CA 1
ATOM 745 C C . ARG A 1 94 ? 16.326 23.654 -45.548 1.00 90.50 94 ARG A C 1
ATOM 747 O O . ARG A 1 94 ? 16.775 22.776 -46.286 1.00 90.50 94 ARG A O 1
ATOM 754 N N . GLN A 1 95 ? 16.751 23.827 -44.296 1.00 86.12 95 GLN A N 1
ATOM 755 C CA . GLN A 1 95 ? 17.744 22.961 -43.655 1.00 86.12 95 GLN A CA 1
ATOM 756 C C . GLN A 1 95 ? 17.276 21.504 -43.618 1.00 86.12 95 GLN A C 1
ATOM 758 O O . GLN A 1 95 ? 18.049 20.613 -43.962 1.00 86.12 95 GLN A O 1
ATOM 763 N N . ARG A 1 96 ? 15.997 21.250 -43.314 1.00 87.06 96 ARG A N 1
ATOM 764 C CA . ARG A 1 96 ? 15.406 19.907 -43.350 1.00 87.06 96 ARG A CA 1
ATOM 765 C C . ARG A 1 96 ? 15.519 19.270 -44.730 1.00 87.06 96 ARG A C 1
ATOM 767 O O . ARG A 1 96 ? 15.845 18.091 -44.836 1.00 87.06 96 ARG A O 1
ATOM 774 N N . GLY A 1 97 ? 15.242 20.035 -45.788 1.00 82.94 97 GLY A N 1
ATOM 775 C CA . GLY A 1 97 ? 15.375 19.575 -47.173 1.00 82.94 97 GLY A CA 1
ATOM 776 C C . GLY A 1 97 ? 16.808 19.162 -47.515 1.00 82.94 97 GLY A C 1
ATOM 777 O O . GLY A 1 97 ? 17.027 18.097 -48.095 1.00 82.94 97 GLY A O 1
ATOM 778 N N . VAL A 1 98 ? 17.784 19.966 -47.089 1.00 86.31 98 VAL A N 1
ATOM 779 C CA . VAL A 1 98 ? 19.214 19.681 -47.269 1.00 86.31 98 VAL A CA 1
ATOM 780 C C . VAL A 1 98 ? 19.629 18.434 -46.481 1.00 86.31 98 VAL A C 1
ATOM 782 O O . VAL A 1 98 ? 20.147 17.493 -47.080 1.00 86.31 98 VAL A O 1
ATOM 785 N N . ILE A 1 99 ? 19.335 18.376 -45.178 1.00 83.56 99 ILE A N 1
ATOM 786 C CA . ILE A 1 99 ? 19.677 17.244 -44.300 1.00 83.56 99 ILE A CA 1
ATOM 787 C C . ILE A 1 99 ? 19.057 15.943 -44.819 1.00 83.56 99 ILE A C 1
ATOM 789 O O . ILE A 1 99 ? 19.750 14.935 -44.911 1.00 83.56 99 ILE A O 1
ATOM 793 N N . ASN A 1 100 ? 17.780 15.954 -45.215 1.00 82.25 100 ASN A N 1
ATOM 794 C CA . ASN A 1 100 ? 17.125 14.765 -45.766 1.00 82.25 100 ASN A CA 1
ATOM 795 C C . ASN A 1 100 ? 17.822 14.275 -47.040 1.00 82.25 100 ASN A C 1
ATOM 797 O O . ASN A 1 100 ? 18.102 13.088 -47.153 1.00 82.25 100 ASN A O 1
ATOM 801 N N . THR A 1 101 ? 18.159 15.182 -47.961 1.00 84.81 101 THR A N 1
ATOM 802 C CA . THR A 1 101 ? 18.846 14.820 -49.211 1.00 84.81 101 THR A CA 1
ATOM 803 C C . THR A 1 101 ? 20.221 14.206 -48.935 1.00 84.81 101 THR A C 1
ATOM 805 O O . THR A 1 101 ? 20.584 13.195 -49.540 1.00 84.81 101 THR A O 1
ATOM 808 N N . PHE A 1 102 ? 20.981 14.778 -47.995 1.00 81.19 102 PHE A N 1
ATOM 809 C CA . PHE A 1 102 ? 22.276 14.233 -47.580 1.00 81.19 102 PHE A CA 1
ATOM 810 C C . PHE A 1 102 ? 22.139 12.866 -46.908 1.00 81.19 102 PHE A C 1
ATOM 812 O O . PHE A 1 102 ? 22.860 11.941 -47.276 1.00 81.19 102 PHE A O 1
ATOM 819 N N . VAL A 1 103 ? 21.191 12.713 -45.979 1.00 80.88 103 VAL A N 1
ATOM 820 C CA . VAL A 1 103 ? 20.902 11.433 -45.317 1.00 80.88 103 VAL A CA 1
ATOM 821 C C . VAL A 1 103 ? 20.522 10.369 -46.342 1.00 80.88 103 VAL A C 1
ATOM 823 O O . VAL A 1 103 ? 21.077 9.277 -46.299 1.00 80.88 103 VAL A O 1
ATOM 826 N N . ASP A 1 104 ? 19.627 10.674 -47.280 1.00 79.56 104 ASP A N 1
ATOM 827 C CA . ASP A 1 104 ? 19.164 9.713 -48.285 1.00 79.56 104 ASP A CA 1
ATOM 828 C C . ASP A 1 104 ? 20.312 9.287 -49.218 1.00 79.56 104 ASP A C 1
ATOM 830 O O . ASP A 1 104 ? 20.520 8.094 -49.444 1.00 79.56 104 ASP A O 1
ATOM 834 N N . THR A 1 105 ? 21.149 10.237 -49.653 1.00 83.31 105 THR A N 1
ATOM 835 C CA . THR A 1 105 ? 22.348 9.954 -50.467 1.00 83.31 105 THR A CA 1
ATOM 836 C C . THR A 1 105 ? 23.363 9.087 -49.709 1.00 83.31 105 THR A C 1
ATOM 838 O O . THR A 1 105 ? 23.961 8.158 -50.264 1.00 83.31 105 THR A O 1
ATOM 841 N N . PHE A 1 106 ? 23.562 9.363 -48.419 1.00 80.44 106 PHE A N 1
ATOM 842 C CA . PHE A 1 106 ? 24.493 8.615 -47.577 1.00 80.44 106 PHE A CA 1
ATOM 843 C C . PHE A 1 106 ? 23.963 7.209 -47.259 1.00 80.44 106 PHE A C 1
ATOM 845 O O . PHE A 1 106 ? 24.709 6.231 -47.287 1.00 80.44 106 PHE A O 1
ATOM 852 N N . VAL A 1 107 ? 22.651 7.071 -47.060 1.00 79.50 107 VAL A N 1
ATOM 853 C CA . VAL A 1 107 ? 21.969 5.779 -46.925 1.00 79.50 107 VAL A CA 1
ATOM 854 C C . VAL A 1 107 ? 22.115 4.943 -48.195 1.00 79.50 107 VAL A C 1
ATOM 856 O O . VAL A 1 107 ? 22.373 3.745 -48.094 1.00 79.50 107 VAL A O 1
ATOM 859 N N . ASP A 1 108 ? 22.000 5.537 -49.381 1.00 81.56 108 ASP A N 1
ATOM 860 C CA . ASP A 1 108 ? 22.203 4.815 -50.640 1.00 81.56 108 ASP A CA 1
ATOM 861 C C . ASP A 1 108 ? 23.666 4.384 -50.831 1.00 81.56 108 ASP A C 1
ATOM 863 O O . ASP A 1 108 ? 23.931 3.263 -51.273 1.00 81.56 108 ASP A O 1
ATOM 867 N N . THR A 1 109 ? 24.618 5.205 -50.377 1.00 80.50 109 THR A N 1
ATOM 868 C CA . THR A 1 109 ? 26.046 4.843 -50.309 1.00 80.50 109 THR A CA 1
ATOM 869 C C . THR A 1 109 ? 26.282 3.642 -49.387 1.00 80.50 109 THR A C 1
ATOM 871 O O . THR A 1 109 ? 27.013 2.714 -49.736 1.00 80.50 109 THR A O 1
ATOM 874 N N . ILE A 1 110 ? 25.606 3.598 -48.236 1.00 76.31 110 ILE A N 1
ATOM 875 C CA . ILE A 1 110 ? 25.659 2.460 -47.310 1.00 76.31 110 ILE A CA 1
ATOM 876 C C . ILE A 1 110 ? 24.987 1.221 -47.911 1.00 76.31 110 ILE A C 1
ATOM 878 O O . ILE A 1 110 ? 25.529 0.123 -47.801 1.00 76.31 110 ILE A O 1
ATOM 882 N N . LYS A 1 111 ? 23.842 1.371 -48.591 1.00 77.38 111 LYS A N 1
ATOM 883 C CA . LYS A 1 111 ? 23.139 0.261 -49.261 1.00 77.38 111 LYS A CA 1
ATOM 884 C C . LYS A 1 111 ? 23.964 -0.375 -50.381 1.00 77.38 111 LYS A C 1
ATOM 886 O O . LYS A 1 111 ? 23.828 -1.571 -50.630 1.00 77.38 111 LYS A O 1
ATOM 891 N N . ALA A 1 112 ? 24.827 0.399 -51.034 1.00 80.94 112 ALA A N 1
ATOM 892 C CA . ALA A 1 112 ? 25.769 -0.112 -52.023 1.00 80.94 112 ALA A CA 1
ATOM 893 C C . ALA A 1 112 ? 26.909 -0.948 -51.398 1.00 80.94 112 ALA A C 1
ATOM 895 O O . ALA A 1 112 ? 27.617 -1.642 -52.128 1.00 80.94 112 ALA A O 1
ATOM 896 N N . ASN A 1 113 ? 27.079 -0.926 -50.065 1.00 80.69 113 ASN A N 1
ATOM 897 C CA . ASN A 1 113 ? 28.122 -1.657 -49.347 1.00 80.69 113 ASN A CA 1
ATOM 898 C C . ASN A 1 113 ? 27.542 -2.731 -48.386 1.00 80.69 113 ASN A C 1
ATOM 900 O O . ASN A 1 113 ? 27.177 -2.427 -47.245 1.00 80.69 113 ASN A O 1
ATOM 904 N N . PRO A 1 114 ? 27.501 -4.016 -48.796 1.00 79.12 114 PRO A N 1
ATOM 905 C CA . PRO A 1 114 ? 26.866 -5.083 -48.020 1.00 79.12 114 PRO A CA 1
ATOM 906 C C . PRO A 1 114 ? 27.492 -5.329 -46.638 1.00 79.12 114 PRO A C 1
ATOM 908 O O . PRO A 1 114 ? 26.794 -5.754 -45.716 1.00 79.12 114 PRO A O 1
ATOM 911 N N . GLU A 1 115 ? 28.789 -5.060 -46.464 1.00 78.44 115 GLU A N 1
ATOM 912 C CA . GLU A 1 115 ? 29.474 -5.249 -45.177 1.00 78.44 115 GLU A CA 1
ATOM 913 C C . GLU A 1 115 ? 29.086 -4.183 -44.149 1.00 78.44 115 GLU A C 1
ATOM 915 O O . GLU A 1 115 ? 28.941 -4.494 -42.966 1.00 78.44 115 GLU A O 1
ATOM 920 N N . VAL A 1 116 ? 28.837 -2.950 -44.602 1.00 76.81 116 VAL A N 1
ATOM 921 C CA . VAL A 1 116 ? 28.338 -1.863 -43.747 1.00 76.81 116 VAL A CA 1
ATOM 922 C C . VAL A 1 116 ? 26.914 -2.165 -43.297 1.00 76.81 116 VAL A C 1
ATOM 924 O O . VAL A 1 116 ? 26.608 -2.027 -42.118 1.00 76.81 116 VAL A O 1
ATOM 927 N N . ILE A 1 117 ? 26.056 -2.659 -44.200 1.00 76.75 117 ILE A N 1
ATOM 928 C CA . ILE A 1 117 ? 24.685 -3.077 -43.860 1.00 76.75 117 ILE A CA 1
ATOM 929 C C . ILE A 1 117 ? 24.695 -4.201 -42.824 1.00 76.75 117 ILE A C 1
ATOM 931 O O . ILE A 1 117 ? 23.882 -4.194 -41.901 1.00 76.75 117 ILE A O 1
ATOM 935 N N . LYS A 1 118 ? 25.598 -5.179 -42.971 1.00 83.50 118 LYS A N 1
ATOM 936 C CA . LYS A 1 118 ? 25.725 -6.275 -42.009 1.00 83.50 118 LYS A CA 1
ATOM 937 C C . LYS A 1 118 ? 26.094 -5.744 -40.619 1.00 83.50 118 LYS A C 1
ATOM 939 O O . LYS A 1 118 ? 25.375 -6.045 -39.670 1.00 83.50 118 LYS A O 1
ATOM 944 N N . LYS A 1 119 ? 27.131 -4.901 -40.514 1.00 79.44 119 LYS A N 1
ATOM 945 C CA . LYS A 1 119 ? 27.537 -4.291 -39.233 1.00 79.44 119 LYS A CA 1
ATOM 946 C C . LYS A 1 119 ? 26.460 -3.361 -38.653 1.00 79.44 119 LYS A C 1
ATOM 948 O O . LYS A 1 119 ? 26.252 -3.364 -37.445 1.00 79.44 119 LYS A O 1
ATOM 953 N N . LEU A 1 120 ? 25.729 -2.619 -39.491 1.00 78.12 120 LEU A N 1
ATOM 954 C CA . LEU A 1 120 ? 24.604 -1.783 -39.057 1.00 78.12 120 LEU A CA 1
ATOM 955 C C . LEU A 1 120 ? 23.492 -2.631 -38.424 1.00 78.12 120 LEU A C 1
ATOM 957 O O . LEU A 1 120 ? 23.039 -2.316 -37.330 1.00 78.12 120 LEU A O 1
ATOM 961 N N . LYS A 1 121 ? 23.099 -3.741 -39.064 1.00 82.38 121 LYS A N 1
ATOM 962 C CA . LYS A 1 121 ? 22.090 -4.664 -38.517 1.00 82.38 121 LYS A CA 1
ATOM 963 C C . LYS A 1 121 ? 22.542 -5.329 -37.219 1.00 82.38 121 LYS A C 1
ATOM 965 O O . LYS A 1 121 ? 21.721 -5.540 -36.334 1.00 82.38 121 LYS A O 1
ATOM 970 N N . GLU A 1 122 ? 23.824 -5.672 -37.105 1.00 84.75 122 GLU A N 1
ATOM 971 C CA . GLU A 1 122 ? 24.402 -6.208 -35.866 1.00 84.75 122 GLU A CA 1
ATOM 972 C C . GLU A 1 122 ? 24.353 -5.169 -34.733 1.00 84.75 122 GLU A C 1
ATOM 974 O O . GLU A 1 122 ? 23.949 -5.512 -33.623 1.00 84.75 122 GLU A O 1
ATOM 979 N N . LYS A 1 123 ? 24.677 -3.897 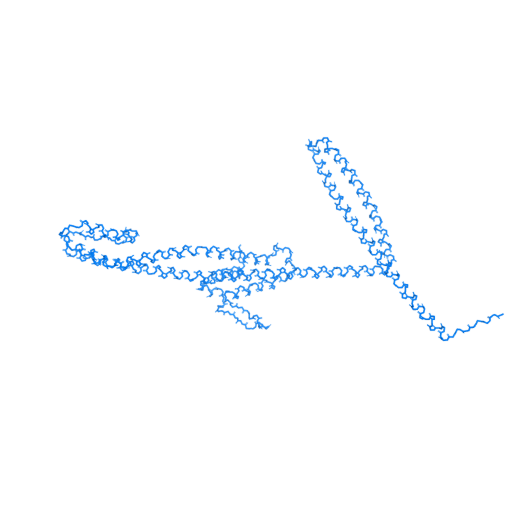-35.018 1.00 81.19 123 LYS A N 1
ATOM 980 C CA . LYS A 1 123 ? 24.571 -2.786 -34.056 1.00 81.19 123 LYS A CA 1
ATOM 981 C C . LYS A 1 123 ? 23.117 -2.532 -33.640 1.00 81.19 123 LYS A C 1
ATOM 983 O O . LYS A 1 123 ? 22.832 -2.510 -32.448 1.00 81.19 123 LYS A O 1
ATOM 988 N N . GLU A 1 124 ? 22.190 -2.438 -34.595 1.00 79.94 124 GLU A N 1
ATOM 989 C CA . GLU A 1 124 ? 20.754 -2.247 -34.327 1.00 79.94 124 GLU A CA 1
ATOM 990 C C . GLU A 1 124 ? 20.165 -3.416 -33.512 1.00 79.94 124 GLU A C 1
ATOM 992 O O . GLU A 1 124 ? 19.381 -3.202 -32.588 1.00 79.94 124 GLU A O 1
ATOM 997 N N . ALA A 1 125 ? 20.568 -4.660 -33.798 1.00 82.50 125 ALA A N 1
ATOM 998 C CA . ALA A 1 125 ? 20.155 -5.822 -33.013 1.00 82.50 125 ALA A CA 1
ATOM 999 C C . ALA A 1 125 ? 20.727 -5.795 -31.586 1.00 82.50 125 ALA A C 1
ATOM 1001 O O . ALA A 1 125 ? 20.005 -6.102 -30.637 1.00 82.50 125 ALA A O 1
ATOM 1002 N N . ALA A 1 126 ? 21.996 -5.409 -31.419 1.00 81.19 126 ALA A N 1
ATOM 1003 C CA . ALA A 1 126 ? 22.629 -5.283 -30.108 1.00 81.19 126 ALA A CA 1
ATOM 1004 C C . ALA A 1 126 ? 21.997 -4.165 -29.261 1.00 81.19 126 ALA A C 1
ATOM 1006 O O . ALA A 1 126 ? 21.757 -4.366 -28.072 1.00 81.19 126 ALA A O 1
ATOM 1007 N N . GLU A 1 127 ? 21.673 -3.019 -29.864 1.00 80.19 127 GLU A N 1
ATOM 1008 C CA . GLU A 1 127 ? 20.954 -1.922 -29.204 1.00 80.19 127 GLU A CA 1
ATOM 1009 C C . GLU A 1 127 ? 19.540 -2.338 -28.793 1.00 80.19 127 GLU A C 1
ATOM 1011 O O . GLU A 1 127 ? 19.126 -2.074 -27.666 1.00 80.19 127 GLU A O 1
ATOM 1016 N N . LEU A 1 128 ? 18.814 -3.044 -29.664 1.00 79.69 128 LEU A N 1
ATOM 1017 C CA . LEU A 1 128 ? 17.483 -3.560 -29.348 1.00 79.69 128 LEU A CA 1
ATOM 1018 C C . LEU A 1 128 ? 17.531 -4.564 -28.184 1.00 79.69 128 LEU A C 1
ATOM 1020 O O . LEU A 1 128 ? 16.689 -4.514 -27.288 1.00 79.69 128 LEU A O 1
ATOM 1024 N N . GLU A 1 129 ? 18.512 -5.468 -28.170 1.00 84.25 129 GLU A N 1
ATOM 1025 C CA . GLU A 1 129 ? 18.722 -6.398 -27.055 1.00 84.25 129 GLU A CA 1
ATOM 1026 C C . GLU A 1 129 ? 19.130 -5.668 -25.767 1.00 84.25 129 GLU A C 1
ATOM 1028 O O . GLU A 1 129 ? 18.612 -5.989 -24.696 1.00 84.25 129 GLU A O 1
ATOM 1033 N N . ALA A 1 130 ? 19.973 -4.634 -25.848 1.00 83.00 130 ALA A N 1
ATOM 1034 C CA . ALA A 1 130 ? 20.328 -3.802 -24.699 1.00 83.00 130 ALA A CA 1
ATOM 1035 C C . ALA A 1 130 ? 19.108 -3.056 -24.133 1.00 83.00 130 ALA A C 1
ATOM 1037 O O . ALA A 1 130 ? 18.893 -3.074 -22.921 1.00 83.00 130 ALA A O 1
ATOM 1038 N N . GLN A 1 131 ? 18.263 -2.480 -24.994 1.00 76.88 131 GLN A N 1
ATOM 1039 C CA . GLN A 1 131 ? 17.015 -1.819 -24.599 1.00 76.88 131 GLN A CA 1
ATOM 1040 C C . GLN A 1 131 ? 16.023 -2.801 -23.968 1.00 76.88 131 GLN A C 1
ATOM 1042 O O . GLN A 1 131 ? 15.417 -2.491 -22.943 1.00 76.88 131 GLN A O 1
ATOM 1047 N N . LYS A 1 132 ? 15.873 -4.009 -24.530 1.00 81.38 132 LYS A N 1
ATOM 1048 C CA . LYS A 1 132 ? 15.061 -5.072 -23.915 1.00 81.38 132 LYS A CA 1
ATOM 1049 C C . LYS A 1 132 ? 15.605 -5.467 -22.547 1.00 81.38 132 LYS A C 1
ATOM 1051 O O . LYS A 1 132 ? 14.829 -5.587 -21.605 1.00 81.38 132 LYS A O 1
ATOM 1056 N N . ALA A 1 133 ? 16.917 -5.653 -22.420 1.00 82.38 133 ALA A N 1
ATOM 1057 C CA . ALA A 1 133 ? 17.549 -6.015 -21.158 1.00 82.38 133 ALA A CA 1
ATOM 1058 C C . ALA A 1 133 ? 17.393 -4.908 -20.105 1.00 82.38 133 ALA A C 1
ATOM 1060 O O . ALA A 1 133 ? 17.122 -5.199 -18.941 1.00 82.38 133 ALA A O 1
ATOM 1061 N N . GLU A 1 134 ? 17.528 -3.641 -20.495 1.00 81.31 134 GLU A N 1
ATOM 1062 C CA . GLU A 1 134 ? 17.301 -2.502 -19.607 1.00 81.31 134 GLU A CA 1
ATOM 1063 C C . GLU A 1 134 ? 15.834 -2.406 -19.180 1.00 81.31 134 GLU A C 1
ATOM 1065 O O . GLU A 1 134 ? 15.549 -2.260 -17.991 1.00 81.31 134 GLU A O 1
ATOM 1070 N N . ARG A 1 135 ? 14.901 -2.570 -20.121 1.00 80.88 135 ARG A N 1
ATOM 1071 C CA . ARG A 1 135 ? 13.469 -2.626 -19.830 1.00 80.88 135 ARG A CA 1
ATOM 1072 C C . ARG A 1 135 ? 13.144 -3.748 -18.841 1.00 80.88 135 ARG A C 1
ATOM 1074 O O . ARG A 1 135 ? 12.509 -3.479 -17.830 1.00 80.88 135 ARG A O 1
ATOM 1081 N N . LEU A 1 136 ? 13.646 -4.963 -19.068 1.00 81.44 136 LEU A N 1
ATOM 1082 C CA . LEU A 1 136 ? 13.465 -6.097 -18.153 1.00 81.44 136 LEU A CA 1
ATOM 1083 C C . LEU A 1 136 ? 14.062 -5.829 -16.765 1.00 81.44 136 LEU A C 1
ATOM 1085 O O . LEU A 1 136 ? 13.476 -6.221 -15.759 1.00 81.44 136 LEU A O 1
ATOM 1089 N N . LYS A 1 137 ? 15.209 -5.140 -16.682 1.00 84.12 137 LYS A N 1
ATOM 1090 C CA . LYS A 1 137 ? 15.794 -4.723 -15.396 1.00 84.12 137 LYS A CA 1
ATOM 1091 C C . LYS A 1 137 ? 14.898 -3.730 -14.660 1.00 84.12 137 LYS A C 1
ATOM 1093 O O . LYS A 1 137 ? 14.686 -3.900 -13.462 1.00 84.12 137 LYS A O 1
ATOM 1098 N N . ARG A 1 138 ? 14.370 -2.716 -15.356 1.00 79.88 138 ARG A N 1
ATOM 1099 C CA . ARG A 1 138 ? 13.439 -1.733 -14.775 1.00 79.88 138 ARG A CA 1
ATOM 1100 C C . ARG A 1 138 ? 12.147 -2.407 -14.308 1.00 79.88 138 ARG A C 1
ATOM 1102 O O . ARG A 1 138 ? 11.713 -2.174 -13.188 1.00 79.88 138 ARG A O 1
ATOM 1109 N N . GLU A 1 139 ? 11.597 -3.309 -15.115 1.00 78.19 139 GLU A N 1
ATOM 1110 C CA . GLU A 1 139 ? 10.407 -4.097 -14.771 1.00 78.19 139 GLU A CA 1
ATOM 1111 C C . GLU A 1 139 ? 10.637 -4.995 -13.548 1.00 78.19 139 GLU A C 1
ATOM 1113 O O . GLU A 1 139 ? 9.797 -5.049 -12.651 1.00 78.19 139 GLU A O 1
ATOM 1118 N N . ALA A 1 140 ? 11.785 -5.676 -13.469 1.00 81.31 140 ALA A N 1
ATOM 1119 C CA . ALA A 1 140 ? 12.138 -6.499 -12.315 1.00 81.31 140 ALA A CA 1
ATOM 1120 C C . ALA A 1 140 ? 12.307 -5.664 -11.035 1.00 81.31 140 ALA A C 1
ATOM 1122 O O . ALA A 1 140 ? 11.875 -6.096 -9.966 1.00 81.31 140 ALA A O 1
ATOM 1123 N N . ALA A 1 141 ? 12.900 -4.471 -11.144 1.00 83.88 141 ALA A N 1
ATOM 1124 C CA . ALA A 1 141 ? 13.040 -3.544 -10.025 1.00 83.88 141 ALA A CA 1
ATOM 1125 C C . ALA A 1 141 ? 11.673 -3.061 -9.523 1.00 83.88 141 ALA A C 1
ATOM 1127 O O . ALA A 1 141 ? 11.402 -3.170 -8.329 1.00 83.88 141 ALA A O 1
ATOM 1128 N N . LEU A 1 142 ? 10.795 -2.629 -10.434 1.00 81.75 142 LEU A N 1
ATOM 1129 C CA . LEU A 1 142 ? 9.438 -2.195 -10.102 1.00 81.75 142 LEU A CA 1
ATOM 1130 C C . LEU A 1 142 ? 8.637 -3.329 -9.447 1.00 81.75 142 LEU A C 1
ATOM 1132 O O . LEU A 1 142 ? 8.008 -3.126 -8.415 1.00 81.75 142 LEU A O 1
ATOM 1136 N N . LYS A 1 143 ? 8.724 -4.555 -9.984 1.00 81.88 143 LYS A N 1
ATOM 1137 C CA . LYS A 1 143 ? 8.072 -5.736 -9.397 1.00 81.88 143 LYS A CA 1
ATOM 1138 C C . LYS A 1 143 ? 8.523 -5.979 -7.955 1.00 81.88 143 LYS A C 1
ATOM 1140 O O . LYS A 1 143 ? 7.694 -6.256 -7.089 1.00 81.88 143 LYS A O 1
ATOM 1145 N N . GLU A 1 144 ? 9.827 -5.914 -7.703 1.00 86.12 144 GLU A N 1
ATOM 1146 C CA . GLU A 1 144 ? 10.386 -6.129 -6.368 1.00 86.12 144 GLU A CA 1
ATOM 1147 C C . GLU A 1 144 ? 10.003 -5.000 -5.400 1.00 86.12 144 GLU A C 1
ATOM 1149 O O . GLU A 1 144 ? 9.717 -5.263 -4.232 1.00 86.12 144 GLU A O 1
ATOM 1154 N N . GLU A 1 145 ? 9.944 -3.756 -5.874 1.00 87.44 145 GLU A N 1
ATOM 1155 C CA . GLU A 1 145 ? 9.484 -2.608 -5.091 1.00 87.44 145 GLU A CA 1
ATOM 1156 C C . GLU A 1 145 ? 8.007 -2.744 -4.701 1.00 87.44 145 GLU A C 1
ATOM 1158 O O . GLU A 1 145 ? 7.692 -2.732 -3.509 1.00 87.44 145 GLU A O 1
ATOM 1163 N N . THR A 1 146 ? 7.117 -3.003 -5.667 1.00 85.88 146 THR A N 1
ATOM 1164 C CA . THR A 1 146 ? 5.685 -3.220 -5.403 1.00 85.88 146 THR A CA 1
ATOM 1165 C C . THR A 1 146 ? 5.468 -4.401 -4.457 1.00 85.88 146 THR A C 1
ATOM 1167 O O . THR A 1 146 ? 4.640 -4.339 -3.550 1.00 85.88 146 THR A O 1
ATOM 1170 N N . ARG A 1 147 ? 6.242 -5.484 -4.613 1.00 86.31 147 ARG A N 1
ATOM 1171 C CA . ARG A 1 147 ? 6.192 -6.639 -3.708 1.00 86.31 147 ARG A CA 1
ATOM 1172 C C . ARG A 1 147 ? 6.570 -6.262 -2.276 1.00 86.31 147 ARG A C 1
ATOM 1174 O O . ARG A 1 147 ? 5.891 -6.694 -1.343 1.00 86.31 147 ARG A O 1
ATOM 1181 N N . LYS A 1 148 ? 7.643 -5.489 -2.089 1.00 91.00 148 LYS A N 1
ATOM 1182 C CA . LYS A 1 148 ? 8.090 -5.035 -0.763 1.00 91.00 148 LYS A CA 1
ATOM 1183 C C . LYS A 1 148 ? 7.068 -4.121 -0.109 1.00 91.00 148 LYS A C 1
ATOM 1185 O O . LYS A 1 148 ? 6.771 -4.306 1.068 1.00 91.00 148 LYS A O 1
ATOM 1190 N N . GLU A 1 149 ? 6.520 -3.173 -0.860 1.00 90.50 149 GLU A N 1
ATOM 1191 C CA . GLU A 1 149 ? 5.486 -2.268 -0.363 1.00 90.50 149 GLU A CA 1
ATOM 1192 C C . GLU A 1 149 ? 4.236 -3.042 0.071 1.00 90.50 149 GLU A C 1
ATOM 1194 O O . GLU A 1 149 ? 3.752 -2.879 1.192 1.00 90.50 149 GLU A O 1
ATOM 1199 N N . PHE A 1 150 ? 3.778 -3.970 -0.770 1.00 91.19 150 PHE A N 1
ATOM 1200 C CA . PHE A 1 150 ? 2.630 -4.819 -0.478 1.00 91.19 150 PHE A CA 1
ATOM 1201 C C . PHE A 1 150 ? 2.843 -5.681 0.778 1.00 91.19 150 PHE A C 1
ATOM 1203 O O . PHE A 1 150 ? 1.966 -5.757 1.642 1.00 91.19 150 PHE A O 1
ATOM 1210 N N . ALA A 1 151 ? 4.022 -6.300 0.915 1.00 92.50 151 ALA A N 1
ATOM 1211 C CA . ALA A 1 151 ? 4.388 -7.081 2.096 1.00 92.50 151 ALA A CA 1
ATOM 1212 C C . ALA A 1 151 ? 4.412 -6.226 3.369 1.00 92.50 151 ALA A C 1
ATOM 1214 O O . ALA A 1 151 ? 3.846 -6.620 4.388 1.00 92.50 151 ALA A O 1
ATOM 1215 N N . MET A 1 152 ? 5.023 -5.043 3.290 1.00 94.94 152 MET A N 1
ATOM 1216 C CA . MET A 1 152 ? 5.136 -4.112 4.408 1.00 94.94 152 MET A CA 1
ATOM 1217 C C . MET A 1 152 ? 3.761 -3.639 4.890 1.00 94.94 152 MET A C 1
ATOM 1219 O O . MET A 1 152 ? 3.519 -3.595 6.093 1.00 94.94 152 MET A O 1
ATOM 1223 N N . LEU A 1 153 ? 2.851 -3.292 3.974 1.00 94.06 153 LEU A N 1
ATOM 1224 C CA . LEU A 1 153 ? 1.490 -2.882 4.330 1.00 94.06 153 LEU A CA 1
ATOM 1225 C C . LEU A 1 153 ? 0.709 -4.030 4.982 1.00 94.06 153 LEU A C 1
ATOM 1227 O O . LEU A 1 153 ? 0.063 -3.823 6.007 1.00 94.06 153 LEU A O 1
ATOM 1231 N N . ALA A 1 154 ? 0.805 -5.250 4.445 1.00 93.12 154 ALA A N 1
ATOM 1232 C CA . ALA A 1 154 ? 0.135 -6.412 5.028 1.00 93.12 154 ALA A CA 1
ATOM 1233 C C . ALA A 1 154 ? 0.636 -6.719 6.452 1.00 93.12 154 ALA A C 1
ATOM 1235 O O . ALA A 1 154 ? -0.164 -7.016 7.343 1.00 93.12 154 ALA A O 1
ATOM 1236 N N . GLU A 1 155 ? 1.946 -6.608 6.679 1.00 94.31 155 GLU A N 1
ATOM 1237 C CA . GLU A 1 155 ? 2.563 -6.780 7.994 1.00 94.31 155 GLU A CA 1
ATOM 1238 C C . GLU A 1 155 ? 2.142 -5.679 8.978 1.00 94.31 155 GLU A C 1
ATOM 1240 O O . GLU A 1 155 ? 1.755 -5.984 10.107 1.00 94.31 155 GLU A O 1
ATOM 1245 N N . LYS A 1 156 ? 2.129 -4.410 8.543 1.00 94.00 156 LYS A N 1
ATOM 1246 C CA . LYS A 1 156 ? 1.640 -3.279 9.352 1.00 94.00 156 LYS A CA 1
ATOM 1247 C C . LYS A 1 156 ? 0.190 -3.471 9.787 1.00 94.00 156 LYS A C 1
ATOM 1249 O O . LYS A 1 156 ? -0.110 -3.313 10.968 1.00 94.00 156 LYS A O 1
ATOM 1254 N N . ILE A 1 157 ? -0.691 -3.867 8.865 1.00 93.88 157 ILE A N 1
ATOM 1255 C CA . ILE A 1 157 ? -2.101 -4.153 9.171 1.00 93.88 157 ILE A CA 1
ATOM 1256 C C . ILE A 1 157 ? -2.208 -5.272 10.213 1.00 93.88 157 ILE A C 1
ATOM 1258 O O . ILE A 1 157 ? -3.004 -5.158 11.144 1.00 93.88 157 ILE A O 1
ATOM 1262 N N . LYS A 1 158 ? -1.405 -6.340 10.086 1.00 92.75 158 LYS A N 1
ATOM 1263 C CA . LYS A 1 158 ? -1.380 -7.436 11.066 1.00 92.75 158 LYS A CA 1
ATOM 1264 C C . LYS A 1 158 ? -0.957 -6.941 12.451 1.00 92.75 158 LYS A C 1
ATOM 1266 O O . LYS A 1 158 ? -1.657 -7.208 13.424 1.00 92.75 158 LYS A O 1
ATOM 1271 N N . ALA A 1 159 ? 0.141 -6.191 12.538 1.00 93.25 159 ALA A N 1
ATOM 1272 C CA . ALA A 1 159 ? 0.653 -5.666 13.803 1.00 93.25 159 ALA A CA 1
ATOM 1273 C C . ALA A 1 159 ? -0.354 -4.729 14.493 1.00 93.25 159 ALA A C 1
ATOM 1275 O O . ALA A 1 159 ? -0.652 -4.898 15.676 1.00 93.25 159 ALA A O 1
ATOM 1276 N N . LEU A 1 160 ? -0.946 -3.795 13.739 1.00 92.81 160 LEU A N 1
ATOM 1277 C CA . LEU A 1 160 ? -1.992 -2.907 14.252 1.00 92.81 160 LEU A CA 1
ATOM 1278 C C . LEU A 1 160 ? -3.237 -3.690 14.688 1.00 92.81 160 LEU A C 1
ATOM 1280 O O . LEU A 1 160 ? -3.851 -3.357 15.698 1.00 92.81 160 LEU A O 1
ATOM 1284 N N . GLY A 1 161 ? -3.608 -4.741 13.954 1.00 91.75 161 GLY A N 1
ATOM 1285 C CA . GLY A 1 161 ? -4.726 -5.615 14.300 1.00 91.75 161 GLY A CA 1
ATOM 1286 C C . GLY A 1 161 ? -4.515 -6.392 15.604 1.00 91.75 161 GLY A C 1
ATOM 1287 O O . GLY A 1 161 ? -5.458 -6.562 16.381 1.00 91.75 161 GLY A O 1
ATOM 1288 N N . GLU A 1 162 ? -3.283 -6.820 15.890 1.00 92.56 162 GLU A N 1
ATOM 1289 C CA . GLU A 1 162 ? -2.920 -7.452 17.163 1.00 92.56 162 GLU A CA 1
ATOM 1290 C C . GLU A 1 162 ? -2.977 -6.472 18.338 1.00 92.56 162 GLU A C 1
ATOM 1292 O O . GLU A 1 162 ? -3.575 -6.797 19.368 1.00 92.56 162 GLU A O 1
ATOM 1297 N N . GLU A 1 163 ? -2.409 -5.274 18.179 1.00 91.19 163 GLU A N 1
ATOM 1298 C CA . GLU A 1 163 ? -2.463 -4.210 19.190 1.00 91.19 163 GLU A CA 1
ATOM 1299 C C . GLU A 1 163 ? -3.913 -3.811 19.485 1.00 91.19 163 GLU A C 1
ATOM 1301 O O . GLU A 1 163 ? -4.354 -3.831 20.636 1.00 91.19 163 GLU A O 1
ATOM 1306 N N . LYS A 1 164 ? -4.685 -3.546 18.427 1.00 93.25 164 LYS A N 1
ATOM 1307 C CA . LYS A 1 164 ? -6.111 -3.235 18.506 1.00 93.25 164 LYS A CA 1
ATOM 1308 C C . LYS A 1 164 ? -6.878 -4.324 19.255 1.00 93.25 164 LYS A C 1
ATOM 1310 O O . LYS A 1 164 ? -7.673 -4.010 20.131 1.00 93.25 164 LYS A O 1
ATOM 1315 N N . TYR A 1 165 ? -6.643 -5.599 18.946 1.00 92.12 165 TYR A N 1
ATOM 1316 C CA . TYR A 1 165 ? -7.324 -6.704 19.624 1.00 92.12 165 TYR A CA 1
ATOM 1317 C C . TYR A 1 165 ? -7.042 -6.730 21.133 1.00 92.12 165 TYR A C 1
ATOM 1319 O O . TYR A 1 165 ? -7.942 -7.012 21.925 1.00 92.12 165 TYR A O 1
ATOM 1327 N N . LEU A 1 166 ? -5.800 -6.452 21.541 1.00 92.06 166 LEU A N 1
ATOM 1328 C CA . LEU A 1 166 ? -5.437 -6.386 22.957 1.00 92.06 166 LEU A CA 1
ATOM 1329 C C . LEU A 1 166 ? -6.134 -5.215 23.658 1.00 92.06 166 LEU A C 1
ATOM 1331 O O . LEU A 1 166 ? -6.670 -5.410 24.748 1.00 92.06 166 LEU A O 1
ATOM 1335 N N . LEU A 1 167 ? -6.180 -4.045 23.019 1.00 91.25 167 LEU A N 1
ATOM 1336 C CA . LEU A 1 167 ? -6.879 -2.864 23.532 1.00 91.25 167 LEU A CA 1
ATOM 1337 C C . LEU A 1 167 ? -8.399 -3.077 23.613 1.00 91.25 167 LEU A C 1
ATOM 1339 O O . LEU A 1 167 ? -8.993 -2.790 24.649 1.00 91.25 167 LEU A O 1
ATOM 1343 N N . ASP A 1 168 ? -9.023 -3.652 22.578 1.00 90.00 168 ASP A N 1
ATOM 1344 C CA . ASP A 1 168 ? -10.451 -4.011 22.572 1.00 90.00 168 ASP A CA 1
ATOM 1345 C C . ASP A 1 168 ? -10.773 -4.981 23.721 1.00 90.00 168 ASP A C 1
ATOM 1347 O O . ASP A 1 168 ? -11.812 -4.864 24.373 1.00 90.00 168 ASP A O 1
ATOM 1351 N N . LYS A 1 169 ? -9.884 -5.948 23.992 1.00 92.12 169 LYS A N 1
ATOM 1352 C CA . LYS A 1 169 ? -10.053 -6.883 25.108 1.00 92.12 169 LYS A CA 1
ATOM 1353 C C . LYS A 1 169 ? -9.959 -6.169 26.457 1.00 92.12 169 LYS A C 1
ATOM 1355 O O . LYS A 1 169 ? -10.824 -6.372 27.295 1.00 92.12 169 LYS A O 1
ATOM 1360 N N . GLN A 1 170 ? -8.952 -5.319 26.651 1.00 90.38 170 GLN A N 1
ATOM 1361 C CA . GLN A 1 170 ? -8.797 -4.547 27.888 1.00 90.38 170 GLN A CA 1
ATOM 1362 C C . GLN A 1 170 ? -9.968 -3.588 28.125 1.00 90.38 170 GLN A C 1
ATOM 1364 O O . GLN A 1 170 ? -10.392 -3.425 29.265 1.00 90.38 170 GLN A O 1
ATOM 1369 N N . SER A 1 171 ? -10.502 -2.974 27.064 1.00 89.38 171 SER A N 1
ATOM 1370 C CA . SER A 1 171 ? -11.676 -2.101 27.156 1.00 89.38 171 SER A CA 1
ATOM 1371 C C . SER A 1 171 ? -12.913 -2.890 27.579 1.00 89.38 171 SER A C 1
ATOM 1373 O O . SER A 1 171 ? -13.603 -2.457 28.492 1.00 89.38 171 SER A O 1
ATOM 1375 N N . LYS A 1 172 ? -13.141 -4.081 27.008 1.00 89.69 172 LYS A N 1
ATOM 1376 C CA . LYS A 1 172 ? -14.233 -4.969 27.440 1.00 89.69 172 LYS A CA 1
ATOM 1377 C C . LYS A 1 172 ? -14.078 -5.444 28.878 1.00 89.69 172 LYS A C 1
ATOM 1379 O O . LYS A 1 172 ? -15.043 -5.403 29.625 1.00 89.69 172 LYS A O 1
ATOM 1384 N N . ASP A 1 173 ? -12.872 -5.855 29.267 1.00 89.12 173 ASP A N 1
ATOM 1385 C CA . ASP A 1 173 ? -12.600 -6.274 30.643 1.00 89.12 173 ASP A CA 1
ATOM 1386 C C . ASP A 1 173 ? -12.872 -5.107 31.625 1.00 89.12 173 ASP A C 1
ATOM 1388 O O . ASP A 1 173 ? -13.382 -5.325 32.721 1.00 89.12 173 ASP A O 1
ATOM 1392 N N . ALA A 1 174 ? -12.577 -3.859 31.233 1.00 87.06 174 ALA A N 1
ATOM 1393 C CA . ALA A 1 174 ? -12.907 -2.668 32.018 1.00 87.06 174 ALA A CA 1
ATOM 1394 C C . ALA A 1 174 ? -14.423 -2.387 32.064 1.00 87.06 174 ALA A C 1
ATOM 1396 O O . ALA A 1 174 ? -14.946 -2.122 33.146 1.00 87.06 174 ALA A O 1
ATOM 1397 N N . ASP A 1 175 ? -15.131 -2.500 30.936 1.00 86.25 175 ASP A N 1
ATOM 1398 C CA . ASP A 1 175 ? -16.594 -2.359 30.874 1.00 86.25 175 ASP A CA 1
ATOM 1399 C C . ASP A 1 175 ? -17.299 -3.413 31.751 1.00 86.25 175 ASP A C 1
ATOM 1401 O O . ASP A 1 175 ? -18.229 -3.091 32.489 1.00 86.25 175 ASP A O 1
ATOM 1405 N N . ASP A 1 176 ? -16.834 -4.666 31.730 1.00 87.62 176 ASP A N 1
ATOM 1406 C CA . ASP A 1 176 ? -17.395 -5.755 32.539 1.00 87.62 176 ASP A CA 1
ATOM 1407 C C . ASP A 1 176 ? -17.230 -5.480 34.045 1.00 87.62 176 ASP A C 1
ATOM 1409 O O . ASP A 1 176 ? -18.168 -5.675 34.825 1.00 87.62 176 ASP A O 1
ATOM 1413 N N . VAL A 1 177 ? -16.066 -4.963 34.461 1.00 86.25 177 VAL A N 1
ATOM 1414 C CA . VAL A 1 177 ? -15.822 -4.533 35.851 1.00 86.25 177 VAL A CA 1
ATOM 1415 C C . VAL A 1 177 ? -16.738 -3.371 36.239 1.00 86.25 177 VAL A C 1
ATOM 1417 O O . VAL A 1 177 ? -17.272 -3.358 37.354 1.00 86.25 177 VAL A O 1
ATOM 1420 N N . GLU A 1 178 ? -16.944 -2.405 35.338 1.00 85.50 178 GLU A N 1
ATOM 1421 C CA . GLU A 1 178 ? -17.870 -1.294 35.561 1.00 85.50 178 GLU A CA 1
ATOM 1422 C C . GLU A 1 178 ? -19.298 -1.813 35.782 1.00 85.50 178 GLU A C 1
ATOM 1424 O O . GLU A 1 178 ? -19.938 -1.459 36.777 1.00 85.50 178 GLU A O 1
ATOM 1429 N N . ILE A 1 179 ? -19.780 -2.688 34.893 1.00 85.31 179 ILE A N 1
ATOM 1430 C CA . ILE A 1 179 ? -21.123 -3.275 34.946 1.00 85.31 179 ILE A CA 1
ATOM 1431 C C . ILE A 1 179 ? -21.320 -4.054 36.251 1.00 85.31 179 ILE A C 1
ATOM 1433 O O . ILE A 1 179 ? -22.286 -3.789 36.970 1.00 85.31 179 ILE A O 1
ATOM 1437 N N . GLU A 1 180 ? -20.397 -4.952 36.607 1.00 86.75 180 GLU A N 1
ATOM 1438 C CA . GLU A 1 180 ? -20.504 -5.777 37.818 1.00 86.75 180 GLU A CA 1
ATOM 1439 C C . GLU A 1 180 ? -20.552 -4.914 39.090 1.00 86.75 180 GLU A C 1
ATOM 1441 O O . GLU A 1 180 ? -21.374 -5.125 39.991 1.00 86.75 180 GLU A O 1
ATOM 1446 N N . ALA A 1 181 ? -19.680 -3.908 39.186 1.00 83.38 181 ALA A N 1
ATOM 1447 C CA . ALA A 1 181 ? -19.654 -3.024 40.344 1.00 83.38 181 ALA A CA 1
ATOM 1448 C C . ALA A 1 181 ? -20.905 -2.126 40.405 1.00 83.38 181 ALA A C 1
ATOM 1450 O O . ALA A 1 181 ? -21.417 -1.840 41.497 1.00 83.38 181 ALA A O 1
ATOM 1451 N N . ARG A 1 182 ? -21.457 -1.747 39.247 1.00 82.06 182 ARG A N 1
ATOM 1452 C CA . ARG A 1 182 ? -22.701 -0.980 39.139 1.00 82.06 182 ARG A CA 1
ATOM 1453 C C . ARG A 1 182 ? -23.921 -1.788 39.575 1.00 82.06 182 ARG A C 1
ATOM 1455 O O . ARG A 1 182 ? -24.757 -1.270 40.321 1.00 82.06 182 ARG A O 1
ATOM 1462 N N . GLU A 1 183 ? -23.994 -3.057 39.190 1.00 85.3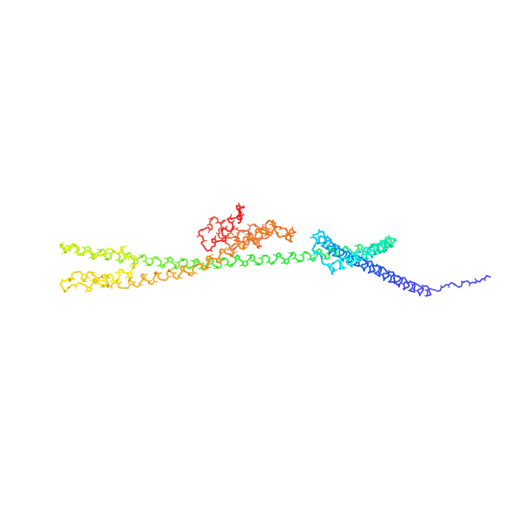8 183 GLU A N 1
ATOM 1463 C CA . GLU A 1 183 ? -25.034 -3.986 39.640 1.00 85.38 183 GLU A CA 1
ATOM 1464 C C . GLU A 1 183 ? -24.984 -4.206 41.155 1.00 85.38 183 GLU A C 1
ATOM 1466 O O . GLU A 1 183 ? -26.011 -4.063 41.819 1.00 85.38 183 GLU A O 1
ATOM 1471 N N . LYS A 1 184 ? -23.798 -4.411 41.743 1.00 86.12 184 LYS A N 1
ATOM 1472 C CA . LYS A 1 184 ? -23.650 -4.550 43.206 1.00 86.12 184 LYS A CA 1
ATOM 1473 C C . LYS A 1 184 ? -24.170 -3.335 43.971 1.00 86.12 184 LYS A C 1
ATOM 1475 O O . LYS A 1 184 ? -24.848 -3.480 44.990 1.00 86.12 184 LYS A O 1
ATOM 1480 N N . VAL A 1 185 ? -23.879 -2.121 43.501 1.00 81.31 185 VAL A N 1
ATOM 1481 C CA . VAL A 1 185 ? -24.388 -0.904 44.157 1.00 81.31 185 VAL A CA 1
ATOM 1482 C C . VAL A 1 185 ? -25.897 -0.762 43.986 1.00 81.31 185 VAL A C 1
ATOM 1484 O O . VAL A 1 185 ? -26.578 -0.361 44.937 1.00 81.31 185 VAL A O 1
ATOM 1487 N N . LYS A 1 186 ? -26.448 -1.152 42.835 1.00 83.69 186 LYS A N 1
ATOM 1488 C CA . LYS A 1 186 ? -27.897 -1.206 42.619 1.00 83.69 186 LYS A CA 1
ATOM 1489 C C . LYS A 1 186 ? -28.580 -2.200 43.562 1.00 83.69 186 LYS A C 1
ATOM 1491 O O . LYS A 1 186 ? -29.551 -1.825 44.217 1.00 83.69 186 LYS A O 1
ATOM 1496 N N . GLU A 1 187 ? -28.064 -3.420 43.678 1.00 85.62 187 GLU A N 1
ATOM 1497 C CA . GLU A 1 187 ? -28.592 -4.450 44.581 1.00 85.62 187 GLU A CA 1
ATOM 1498 C C . GLU A 1 187 ? -28.569 -3.988 46.039 1.00 85.62 187 GLU A C 1
ATOM 1500 O O . GLU A 1 187 ? -29.579 -4.069 46.735 1.00 85.62 187 GLU A O 1
ATOM 1505 N N . MET A 1 188 ? -27.452 -3.422 46.503 1.00 82.69 188 MET A N 1
ATOM 1506 C CA . MET A 1 188 ? -27.362 -2.897 47.868 1.00 82.69 188 MET A CA 1
ATOM 1507 C C . MET A 1 188 ? -28.318 -1.734 48.118 1.00 82.69 188 MET A C 1
ATOM 1509 O O . MET A 1 188 ? -28.953 -1.671 49.170 1.00 82.69 188 MET A O 1
ATOM 1513 N N . THR A 1 189 ? -28.441 -0.825 47.149 1.00 82.88 189 THR A N 1
ATOM 1514 C CA . THR A 1 189 ? -29.404 0.279 47.217 1.00 82.88 189 THR A CA 1
ATOM 1515 C C . THR A 1 189 ? -30.822 -0.253 47.377 1.00 82.88 189 THR A C 1
ATOM 1517 O O . THR A 1 189 ? -31.582 0.263 48.196 1.00 82.88 189 THR A O 1
ATOM 1520 N N . GLN A 1 190 ? -31.165 -1.298 46.622 1.00 83.50 190 GLN A N 1
ATOM 1521 C CA . GLN A 1 190 ? -32.468 -1.942 46.685 1.00 83.50 190 GLN A CA 1
ATOM 1522 C C . GLN A 1 190 ? -32.698 -2.593 48.053 1.00 83.50 190 GLN A C 1
ATOM 1524 O O . GLN A 1 190 ? -33.677 -2.269 48.718 1.00 83.50 190 GLN A O 1
ATOM 1529 N N . VAL A 1 191 ? -31.753 -3.410 48.529 1.00 85.44 191 VAL A N 1
ATOM 1530 C CA . VAL A 1 191 ? -31.831 -4.087 49.834 1.00 85.44 191 VAL A CA 1
ATOM 1531 C C . VAL A 1 191 ? -32.007 -3.093 50.984 1.00 85.44 191 VAL A C 1
ATOM 1533 O O . VAL A 1 191 ? -32.837 -3.300 51.871 1.00 85.44 191 VAL A O 1
ATOM 1536 N N . GLU A 1 192 ? -31.238 -2.005 51.001 1.00 84.31 192 GLU A N 1
ATOM 1537 C CA . GLU A 1 192 ? -31.357 -0.990 52.051 1.00 84.31 192 GLU A CA 1
ATOM 1538 C C . GLU A 1 192 ? -32.645 -0.161 51.911 1.00 84.31 192 GLU A C 1
ATOM 1540 O O . GLU A 1 192 ? -33.248 0.209 52.921 1.00 84.31 192 GLU A O 1
ATOM 1545 N N . SER A 1 193 ? -33.121 0.081 50.685 1.00 80.12 193 SER A N 1
ATOM 1546 C CA . SER A 1 193 ? -34.415 0.729 50.439 1.00 80.12 193 SER A CA 1
ATOM 1547 C C . SER A 1 193 ? -35.589 -0.133 50.916 1.00 80.12 193 SER A C 1
ATOM 1549 O O . SER A 1 193 ? -36.517 0.383 51.544 1.00 80.12 193 SER A O 1
ATOM 1551 N N . ASP A 1 194 ? -35.538 -1.443 50.681 1.00 80.00 194 ASP A N 1
ATOM 1552 C CA . ASP A 1 194 ? -36.578 -2.388 51.091 1.00 80.00 194 ASP A CA 1
ATOM 1553 C C . ASP A 1 194 ? -36.673 -2.456 52.621 1.00 80.00 194 ASP A C 1
ATOM 1555 O O . ASP A 1 194 ? -37.755 -2.255 53.181 1.00 80.00 194 ASP A O 1
ATOM 1559 N N . LYS A 1 195 ? -35.530 -2.556 53.318 1.00 80.56 195 LYS A N 1
ATOM 1560 C CA . LYS A 1 195 ? -35.457 -2.501 54.795 1.00 80.56 195 LYS A CA 1
ATOM 1561 C C . LYS A 1 195 ? -36.059 -1.225 55.390 1.00 80.56 195 LYS A C 1
ATOM 1563 O O . LYS A 1 195 ? -36.603 -1.262 56.496 1.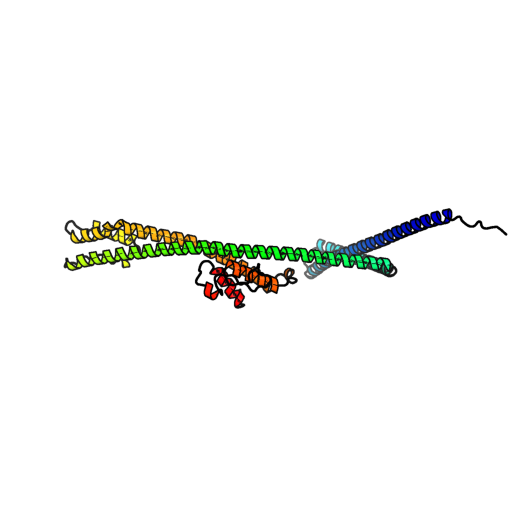00 80.56 195 LYS A O 1
ATOM 1568 N N . LEU A 1 196 ? -35.915 -0.085 54.709 1.00 74.88 196 LEU A N 1
ATOM 1569 C CA . LEU A 1 196 ? -36.510 1.184 55.139 1.00 74.88 196 LEU A CA 1
ATOM 1570 C C . LEU A 1 196 ? -38.028 1.187 54.947 1.00 74.88 196 LEU A C 1
ATOM 1572 O O . LEU A 1 196 ? -38.753 1.685 55.810 1.00 74.88 196 LEU A O 1
ATOM 1576 N N . SER A 1 197 ? -38.503 0.617 53.840 1.00 69.38 197 SER A N 1
ATOM 1577 C CA . SER A 1 197 ? -39.928 0.551 53.510 1.00 69.38 197 SER A CA 1
ATOM 1578 C C . SER A 1 197 ? -40.725 -0.371 54.440 1.00 69.38 197 SER A C 1
ATOM 1580 O O . SER A 1 197 ? -41.863 -0.055 54.772 1.00 69.38 197 SER A O 1
ATOM 1582 N N . GLU A 1 198 ? -40.114 -1.452 54.934 1.00 67.06 198 GLU A N 1
ATOM 1583 C CA . GLU A 1 198 ? -40.740 -2.378 55.890 1.00 67.06 198 GLU A CA 1
ATOM 1584 C C . GLU A 1 198 ? -40.919 -1.774 57.292 1.00 67.06 198 GLU A C 1
ATOM 1586 O O . GLU A 1 198 ? -41.788 -2.202 58.050 1.00 67.06 198 GLU A O 1
ATOM 1591 N N . LYS A 1 199 ? -40.090 -0.789 57.664 1.00 60.69 199 LYS A N 1
ATOM 1592 C CA . LYS A 1 199 ? -39.993 -0.278 59.044 1.00 60.69 199 LYS A CA 1
ATOM 1593 C C . LYS A 1 199 ? -40.632 1.089 59.274 1.00 60.69 199 LYS A C 1
ATOM 1595 O O . LYS A 1 199 ? -40.729 1.497 60.430 1.00 60.69 199 LYS A O 1
ATOM 1600 N N . SER A 1 200 ? -41.048 1.807 58.229 1.00 53.00 200 SER A N 1
ATOM 1601 C CA . SER A 1 200 ? -41.577 3.170 58.366 1.00 53.00 200 SER A CA 1
ATOM 1602 C C . SER A 1 200 ? -42.868 3.396 57.565 1.00 53.00 200 SER A C 1
ATOM 1604 O O . SER A 1 200 ? -42.884 3.146 56.361 1.00 53.00 200 SER A O 1
ATOM 1606 N N . PRO A 1 201 ? -43.942 3.942 58.178 1.00 50.16 201 PRO A N 1
ATOM 1607 C CA . PRO A 1 201 ? -45.158 4.350 57.464 1.00 50.16 201 PRO A CA 1
ATOM 1608 C C . PRO A 1 201 ? -44.944 5.594 56.580 1.00 50.16 201 PRO A C 1
ATOM 1610 O O . PRO A 1 201 ? -45.768 5.896 55.717 1.00 50.16 201 PRO A O 1
ATOM 1613 N N . VAL A 1 202 ? -43.831 6.312 56.765 1.00 52.06 202 VAL A N 1
ATOM 1614 C CA . VAL A 1 202 ? -43.395 7.410 55.897 1.00 52.06 202 VAL A CA 1
ATOM 1615 C C . VAL A 1 202 ? -42.434 6.825 54.866 1.00 52.06 202 VAL A C 1
ATOM 1617 O O . VAL A 1 202 ? -41.372 6.323 55.231 1.00 52.06 202 VAL A O 1
ATOM 1620 N N . LYS A 1 203 ? -42.793 6.882 53.575 1.00 51.53 203 LYS A N 1
ATOM 1621 C CA . LYS A 1 203 ? -41.967 6.398 52.452 1.00 51.53 203 LYS A CA 1
ATOM 1622 C C . LYS A 1 203 ? -40.658 7.196 52.332 1.00 51.53 203 LYS A C 1
ATOM 1624 O O . LYS A 1 203 ? -40.500 8.019 51.433 1.00 51.53 203 LYS A O 1
ATOM 1629 N N . HIS A 1 204 ? -39.683 6.935 53.195 1.00 55.38 204 HIS A N 1
ATOM 1630 C CA . HIS A 1 204 ? -38.301 7.354 52.986 1.00 55.38 204 HIS A CA 1
ATOM 1631 C C . HIS A 1 204 ? -37.662 6.413 51.961 1.00 55.38 204 HIS A C 1
ATOM 1633 O O . HIS A 1 204 ? -36.878 5.539 52.303 1.00 55.38 204 HIS A O 1
ATOM 1639 N N . GLN A 1 205 ? -38.028 6.562 50.688 1.00 61.88 205 GLN A N 1
ATOM 1640 C CA . GLN A 1 205 ? -37.429 5.771 49.614 1.00 61.88 205 GLN A CA 1
ATOM 1641 C C . GLN A 1 205 ? -36.063 6.352 49.264 1.00 61.88 205 GLN A C 1
ATOM 1643 O O . GLN A 1 205 ? -35.959 7.547 48.957 1.00 61.88 205 GLN A O 1
ATOM 1648 N N . LEU A 1 206 ? -35.011 5.533 49.305 1.00 67.44 206 LEU A N 1
ATOM 1649 C CA . LEU A 1 206 ? -33.774 5.860 48.601 1.00 67.44 206 LEU A CA 1
ATOM 1650 C C . LEU A 1 206 ? -34.132 6.007 47.115 1.00 67.44 206 LEU A C 1
ATOM 1652 O O . LEU A 1 206 ? -34.930 5.237 46.584 1.00 67.44 206 LEU A O 1
ATOM 1656 N N . GLY A 1 207 ? -33.641 7.062 46.463 1.00 65.75 207 GLY A N 1
ATOM 1657 C CA . GLY A 1 207 ? -33.903 7.232 45.034 1.00 65.75 207 GLY A CA 1
ATOM 1658 C C . GLY A 1 207 ? -33.322 6.034 44.272 1.00 65.75 207 GLY A C 1
ATOM 1659 O O . GLY A 1 207 ? -32.232 5.589 44.638 1.00 65.75 207 GLY A O 1
ATOM 1660 N N . PRO A 1 208 ? -34.011 5.498 43.248 1.00 66.94 208 PRO A N 1
ATOM 1661 C CA . PRO A 1 208 ? -33.488 4.371 42.488 1.00 66.94 208 PRO A CA 1
ATOM 1662 C C . PRO A 1 208 ? -32.178 4.770 41.808 1.00 66.94 208 PRO A C 1
ATOM 1664 O O . PRO A 1 208 ? -32.090 5.835 41.190 1.00 66.94 208 PRO A O 1
ATOM 1667 N N . PHE A 1 209 ? -31.186 3.890 41.916 1.00 64.62 209 PHE A N 1
ATOM 1668 C CA . PHE A 1 209 ? -29.853 4.067 41.349 1.00 64.62 209 PHE A CA 1
ATOM 1669 C C . PHE A 1 209 ? -29.894 4.389 39.837 1.00 64.62 209 PHE A C 1
ATOM 1671 O O . PHE A 1 209 ? -29.236 5.319 39.374 1.00 64.62 209 PHE A O 1
ATOM 1678 N N . ASP A 1 210 ? -30.774 3.717 39.085 1.00 61.41 210 ASP A N 1
ATOM 1679 C CA . ASP A 1 210 ? -30.897 3.856 37.625 1.00 61.41 210 ASP A CA 1
ATOM 1680 C C . ASP A 1 210 ? -31.310 5.264 37.141 1.00 61.41 210 ASP A C 1
ATOM 1682 O O . ASP A 1 210 ? -31.109 5.596 35.974 1.00 61.41 210 ASP A O 1
ATOM 1686 N N . ARG A 1 211 ? -31.898 6.117 37.998 1.00 54.66 211 ARG A N 1
ATOM 1687 C CA . ARG A 1 211 ? -32.432 7.431 37.580 1.00 54.66 211 ARG A CA 1
ATOM 1688 C C . ARG A 1 211 ? -31.394 8.554 37.511 1.00 54.66 211 ARG A C 1
ATOM 1690 O O . ARG A 1 211 ? -31.746 9.639 37.060 1.00 54.66 211 ARG A O 1
ATOM 1697 N N . GLN A 1 212 ? -30.158 8.348 37.972 1.00 58.25 212 GLN A N 1
ATOM 1698 C CA . GLN A 1 212 ? -29.229 9.462 38.233 1.00 58.25 212 GLN A CA 1
ATOM 1699 C C . GLN A 1 212 ? -28.170 9.725 37.162 1.00 58.25 212 GLN A C 1
ATOM 1701 O O . GLN A 1 212 ? -27.342 10.615 37.336 1.00 58.25 212 GLN A O 1
ATOM 1706 N N . GLY A 1 213 ? -28.219 9.021 36.029 1.00 58.91 213 GLY A N 1
ATOM 1707 C CA . GLY A 1 213 ? -27.302 9.232 34.907 1.00 58.91 213 GLY A CA 1
ATOM 1708 C C . GLY A 1 213 ? -25.889 8.720 35.200 1.00 58.91 213 GLY A C 1
ATOM 1709 O O . GLY A 1 213 ? -25.478 7.731 34.601 1.00 58.91 213 GLY A O 1
ATOM 1710 N N . SER A 1 214 ? -25.172 9.336 36.150 1.00 66.81 214 SER A N 1
ATOM 1711 C CA . SER A 1 214 ? -23.793 8.982 36.518 1.00 66.81 214 SER A CA 1
ATOM 1712 C C . SER A 1 214 ? -23.652 8.425 37.939 1.00 66.81 214 SER A C 1
ATOM 1714 O O . SER A 1 214 ? -24.404 8.756 38.859 1.00 66.81 214 SER A O 1
ATOM 1716 N N . PHE A 1 215 ? -22.632 7.583 38.122 1.00 73.88 215 PHE A N 1
ATOM 1717 C CA . PHE A 1 215 ? -22.296 6.955 39.403 1.00 73.88 215 PHE A CA 1
ATOM 1718 C C . PHE A 1 215 ? -21.899 7.980 40.478 1.00 73.88 215 PHE A C 1
ATOM 1720 O O . PHE A 1 215 ? -22.314 7.885 41.634 1.00 73.88 215 PHE A O 1
ATOM 1727 N N . ASN A 1 216 ? -21.159 9.016 40.075 1.00 75.38 216 ASN A N 1
ATOM 1728 C CA . ASN A 1 216 ? -20.754 10.113 40.952 1.00 75.38 216 ASN A CA 1
ATOM 1729 C C . ASN A 1 216 ? -21.927 11.011 41.346 1.00 75.38 216 ASN A C 1
ATOM 1731 O O . ASN A 1 216 ? -21.991 11.447 42.494 1.00 75.38 216 ASN A O 1
ATOM 1735 N N . ALA A 1 217 ? -22.893 11.228 40.446 1.00 78.56 217 ALA A N 1
ATOM 1736 C CA . ALA A 1 217 ? -24.121 11.927 40.805 1.00 78.56 217 ALA A CA 1
ATOM 1737 C C . ALA A 1 217 ? -24.852 11.172 41.919 1.00 78.56 217 ALA A C 1
ATOM 1739 O O . ALA A 1 217 ? -25.226 11.793 42.909 1.00 78.56 217 ALA A O 1
ATOM 1740 N N . TYR A 1 218 ? -24.954 9.841 41.819 1.00 81.50 218 TYR A N 1
ATOM 1741 C CA . TYR A 1 218 ? -25.555 9.009 42.862 1.00 81.50 218 TYR A CA 1
ATOM 1742 C C . TYR A 1 218 ? -24.817 9.079 44.204 1.00 81.50 218 TYR A C 1
ATOM 1744 O O . TYR A 1 218 ? -25.450 9.234 45.252 1.00 81.50 218 TYR A O 1
ATOM 1752 N N . LEU A 1 219 ? -23.482 9.043 44.187 1.00 82.00 219 LEU A N 1
ATOM 1753 C CA . LEU A 1 219 ? -22.668 9.209 45.392 1.00 82.00 219 LEU A CA 1
ATOM 1754 C C . LEU A 1 219 ? -22.899 10.574 46.064 1.00 82.00 219 LEU A C 1
ATOM 1756 O O . LEU A 1 219 ? -23.164 10.624 47.267 1.00 82.00 219 LEU A O 1
ATOM 1760 N N . SER A 1 220 ? -22.848 11.673 45.303 1.00 83.31 220 SER A N 1
ATOM 1761 C CA . SER A 1 220 ? -23.147 13.020 45.813 1.00 83.31 220 SER A CA 1
ATOM 1762 C C . SER A 1 220 ? -24.581 13.115 46.345 1.00 83.31 220 SER A C 1
ATOM 1764 O O . SER A 1 220 ? -24.798 13.672 47.416 1.00 83.31 220 SER A O 1
ATOM 1766 N N . GLN A 1 221 ? -25.519 12.474 45.641 1.00 83.25 221 GLN A N 1
ATOM 1767 C CA . GLN A 1 221 ? -26.864 12.070 46.067 1.00 83.25 221 GLN A CA 1
ATOM 1768 C C . GLN A 1 221 ? -26.958 11.655 47.531 1.00 83.25 221 GLN A C 1
ATOM 1770 O O . GLN A 1 221 ? -27.630 12.260 48.370 1.00 83.25 221 GLN A O 1
ATOM 1775 N N . LEU A 1 222 ? -26.286 10.545 47.810 1.00 84.56 222 LEU A N 1
ATOM 1776 C CA . LEU A 1 222 ? -26.292 9.898 49.110 1.00 84.56 222 LEU A CA 1
ATOM 1777 C C . LEU A 1 222 ? -25.622 10.758 50.180 1.00 84.56 222 LEU A C 1
ATOM 1779 O O . LEU A 1 222 ? -26.142 10.831 51.291 1.00 84.56 222 LEU A O 1
ATOM 1783 N N . LEU A 1 223 ? -24.510 11.422 49.855 1.00 86.31 223 LEU A N 1
ATOM 1784 C CA . LEU A 1 223 ? -23.799 12.301 50.786 1.00 86.31 223 LEU A CA 1
ATOM 1785 C C . LEU A 1 223 ? -24.650 13.516 51.187 1.00 86.31 223 LEU A C 1
ATOM 1787 O O . LEU A 1 223 ? -24.876 13.726 52.376 1.00 86.31 223 LEU A O 1
ATOM 1791 N N . ASP A 1 224 ? -25.208 14.244 50.218 1.00 87.00 224 ASP A N 1
ATOM 1792 C CA . ASP A 1 224 ? -26.089 15.396 50.469 1.00 87.00 224 ASP A CA 1
ATOM 1793 C C . ASP A 1 224 ? -27.355 14.972 51.228 1.00 87.00 224 ASP A C 1
ATOM 1795 O O . ASP A 1 224 ? -27.756 15.592 52.216 1.00 87.00 224 ASP A O 1
ATOM 1799 N N . ARG A 1 225 ? -27.961 13.842 50.841 1.00 84.25 225 ARG A N 1
ATOM 1800 C CA . ARG A 1 225 ? -29.124 13.313 51.555 1.00 84.25 225 ARG A CA 1
ATOM 1801 C C . ARG A 1 225 ? -28.782 12.941 52.992 1.00 84.25 225 ARG A C 1
ATOM 1803 O O . ARG A 1 225 ? -29.579 13.220 53.882 1.00 84.25 225 ARG A O 1
ATOM 1810 N N . ARG A 1 226 ? -27.619 12.334 53.234 1.00 85.44 226 ARG A N 1
ATOM 1811 C CA . ARG A 1 226 ? -27.145 11.990 54.578 1.00 85.44 226 ARG A CA 1
ATOM 1812 C C . ARG A 1 226 ? -26.978 13.224 55.462 1.00 85.44 226 ARG A C 1
ATOM 1814 O O . ARG A 1 226 ? -27.366 13.166 56.628 1.00 85.44 226 ARG A O 1
ATOM 1821 N N . GLU A 1 227 ? -26.429 14.309 54.921 1.00 86.94 227 GLU A N 1
ATOM 1822 C CA . GLU A 1 227 ? -26.233 15.576 55.638 1.00 86.94 227 GLU A CA 1
ATOM 1823 C C . GLU A 1 227 ? -27.558 16.249 56.017 1.00 86.94 227 GLU A C 1
ATOM 1825 O O . GLU A 1 227 ? -27.678 16.801 57.110 1.00 86.94 227 GLU A O 1
ATOM 1830 N N . ARG A 1 228 ? -28.581 16.146 55.160 1.00 84.56 228 ARG A N 1
ATOM 1831 C CA . ARG A 1 228 ? -29.912 16.737 55.395 1.00 84.56 228 ARG A CA 1
ATOM 1832 C C . ARG A 1 228 ? -30.783 15.974 56.394 1.00 84.56 228 ARG A C 1
ATOM 1834 O O . ARG A 1 228 ? -31.801 16.506 56.833 1.00 84.56 228 ARG A O 1
ATOM 1841 N N . LEU A 1 229 ? -30.433 14.734 56.737 1.00 83.19 229 LEU A N 1
ATOM 1842 C CA . LEU A 1 229 ? -31.200 13.935 57.695 1.00 83.19 229 LEU A CA 1
ATOM 1843 C C . LEU A 1 229 ? -31.031 14.478 59.122 1.00 83.19 229 LEU A C 1
ATOM 1845 O O . LEU A 1 229 ? -29.913 14.690 59.608 1.00 83.19 229 LEU A O 1
ATOM 1849 N N . GLY A 1 230 ? -32.150 14.646 59.828 1.00 77.81 230 GLY A N 1
ATOM 1850 C CA . GLY A 1 230 ? -32.193 15.185 61.183 1.00 77.81 230 GLY A CA 1
ATOM 1851 C C . GLY A 1 230 ? -31.588 14.238 62.221 1.00 77.81 230 GLY A C 1
ATOM 1852 O O . GLY A 1 230 ? -31.195 13.105 61.930 1.00 77.81 230 GLY A O 1
ATOM 1853 N N . PHE A 1 231 ? -31.490 14.693 63.472 1.00 77.31 231 PHE A N 1
ATOM 1854 C CA . PHE A 1 231 ? -30.959 13.867 64.564 1.00 77.31 231 PHE A CA 1
ATOM 1855 C C . PHE A 1 231 ? -31.752 12.561 64.745 1.00 77.31 231 PHE A C 1
ATOM 1857 O O . PHE A 1 231 ? -31.153 11.526 64.995 1.00 77.31 231 PHE A O 1
ATOM 1864 N N . TRP A 1 232 ? -33.070 12.591 64.534 1.00 78.38 232 TRP A N 1
ATOM 1865 C CA . TRP A 1 232 ? -33.972 11.459 64.776 1.00 78.38 232 TRP A CA 1
ATOM 1866 C C . TRP A 1 232 ? -34.087 10.458 63.611 1.00 78.38 232 TRP A C 1
ATOM 1868 O O . TRP A 1 232 ? -34.661 9.385 63.786 1.00 78.38 232 TRP A O 1
ATOM 1878 N N . ASP A 1 233 ? -33.485 10.739 62.451 1.00 80.62 233 ASP A N 1
ATOM 1879 C CA . ASP A 1 233 ? -33.579 9.907 61.238 1.00 80.62 233 ASP A CA 1
ATOM 1880 C C . ASP A 1 233 ? -32.542 8.763 61.197 1.00 80.62 233 ASP A C 1
ATOM 1882 O O . ASP A 1 233 ? -31.899 8.494 60.174 1.00 80.62 233 ASP A O 1
ATOM 1886 N N . PHE A 1 234 ? -32.340 8.076 62.323 1.00 79.62 234 PHE A N 1
ATOM 1887 C CA . PHE A 1 234 ? -31.266 7.088 62.495 1.00 79.62 234 PHE A CA 1
ATOM 1888 C C . PHE A 1 234 ? -31.325 5.928 61.492 1.00 79.62 234 PHE A C 1
ATOM 1890 O O . PHE A 1 234 ? -30.287 5.489 60.996 1.00 79.62 234 PHE A O 1
ATOM 1897 N N . SER A 1 235 ? -32.523 5.434 61.165 1.00 81.69 235 SER A N 1
ATOM 1898 C CA . SER A 1 235 ? -32.703 4.322 60.222 1.00 81.69 235 SER A CA 1
ATOM 1899 C C . SER A 1 235 ? -32.259 4.701 58.808 1.00 81.69 235 SER A C 1
ATOM 1901 O O . SER A 1 235 ? -31.504 3.955 58.187 1.00 81.69 235 SER A O 1
ATOM 1903 N N . SER A 1 236 ? -32.649 5.889 58.337 1.00 80.94 236 SER A N 1
ATOM 1904 C CA . SER A 1 236 ? -32.254 6.427 57.030 1.00 80.94 236 SER A CA 1
ATOM 1905 C C . SER A 1 236 ? -30.755 6.729 56.972 1.00 80.94 236 SER A C 1
ATOM 1907 O O . SER A 1 236 ? -30.103 6.406 55.981 1.00 80.94 236 SER A O 1
ATOM 1909 N N . LYS A 1 237 ? -30.175 7.277 58.052 1.00 84.38 237 LYS A N 1
ATOM 1910 C CA . LYS A 1 237 ? -28.724 7.508 58.146 1.00 84.38 237 LYS A CA 1
ATOM 1911 C C . LYS A 1 237 ? -27.938 6.206 58.059 1.00 84.38 237 LYS A C 1
ATOM 1913 O O . LYS A 1 237 ? -26.974 6.139 57.302 1.00 84.38 237 LYS A O 1
ATOM 1918 N N . ARG A 1 238 ? -28.370 5.169 58.781 1.00 85.31 238 ARG A N 1
ATOM 1919 C CA . ARG A 1 238 ? -27.715 3.855 58.779 1.00 85.31 238 ARG A CA 1
ATOM 1920 C C . ARG A 1 238 ? -27.804 3.161 57.418 1.00 85.31 238 ARG A C 1
ATOM 1922 O O . ARG A 1 238 ? -26.821 2.576 56.989 1.00 85.31 238 ARG A O 1
ATOM 1929 N N . ALA A 1 239 ? -28.944 3.254 56.736 1.00 85.06 239 ALA A N 1
ATOM 1930 C CA . ALA A 1 239 ? -29.104 2.712 55.387 1.00 85.06 239 ALA A CA 1
ATOM 1931 C C . ALA A 1 239 ? -28.145 3.383 54.389 1.00 85.06 239 ALA A C 1
ATOM 1933 O O . ALA A 1 239 ? -27.443 2.704 53.643 1.00 85.06 239 ALA A O 1
ATOM 1934 N N . ILE A 1 240 ? -28.047 4.718 54.432 1.00 86.31 240 ILE A N 1
ATOM 1935 C CA . ILE A 1 240 ? -27.091 5.454 53.597 1.00 86.31 240 ILE A CA 1
ATOM 1936 C C . ILE A 1 240 ? -25.645 5.105 53.979 1.00 86.31 240 ILE A C 1
ATOM 1938 O O . ILE A 1 240 ? -24.828 4.900 53.089 1.00 86.31 240 ILE A O 1
ATOM 1942 N N . ASP A 1 241 ? -25.321 4.980 55.270 1.00 87.00 241 ASP A N 1
ATOM 1943 C CA . ASP A 1 241 ? -23.991 4.533 55.714 1.00 87.00 241 ASP A CA 1
ATOM 1944 C C . ASP A 1 241 ? -23.624 3.152 55.205 1.00 87.00 241 ASP A C 1
ATOM 1946 O O . ASP A 1 241 ? -22.485 2.945 54.809 1.00 87.00 241 ASP A O 1
ATOM 1950 N N . ASN A 1 242 ? -24.563 2.208 55.209 1.00 86.56 242 ASN A N 1
ATOM 1951 C CA . ASN A 1 242 ? -24.309 0.860 54.720 1.00 86.56 242 ASN A CA 1
ATOM 1952 C C . ASN A 1 242 ? -23.952 0.886 53.230 1.00 86.56 242 ASN A C 1
ATOM 1954 O O . ASN A 1 242 ? -22.969 0.263 52.835 1.00 86.56 242 ASN A O 1
ATOM 1958 N N . ILE A 1 243 ? -24.676 1.665 52.421 1.00 84.50 243 ILE A N 1
ATOM 1959 C CA . ILE A 1 243 ? -24.356 1.843 50.997 1.00 84.50 243 ILE A CA 1
ATOM 1960 C C . ILE A 1 243 ? -22.998 2.541 50.842 1.00 84.50 243 ILE A C 1
ATOM 1962 O O . ILE A 1 243 ? -22.127 2.064 50.117 1.00 84.50 243 ILE A O 1
ATOM 1966 N N . LEU A 1 244 ? -22.780 3.639 51.573 1.00 84.50 244 LEU A N 1
ATOM 1967 C CA . LEU A 1 244 ? -21.530 4.398 51.539 1.00 84.50 244 LEU A CA 1
ATOM 1968 C C . LEU A 1 244 ? -20.342 3.637 52.133 1.00 84.50 244 LEU A C 1
ATOM 1970 O O . LEU A 1 244 ? -19.212 4.004 51.844 1.00 84.50 244 LEU A O 1
ATOM 1974 N N . SER A 1 245 ? -20.541 2.598 52.946 1.00 82.62 245 SER A N 1
ATOM 1975 C CA . SER A 1 245 ? -19.448 1.798 53.518 1.00 82.62 245 SER A CA 1
ATOM 1976 C C . SER A 1 245 ? -18.667 1.036 52.445 1.00 82.62 245 SER A C 1
ATOM 1978 O O . SER A 1 245 ? -17.500 0.706 52.638 1.00 82.62 245 SER A O 1
ATOM 1980 N N . GLN A 1 246 ? -19.270 0.855 51.270 1.00 78.06 246 GLN A N 1
ATOM 1981 C CA . GLN A 1 246 ? -18.689 0.178 50.119 1.00 78.06 246 GLN A CA 1
ATOM 1982 C C . GLN A 1 246 ? -18.004 1.154 49.154 1.00 78.06 246 GLN A C 1
ATOM 1984 O O . GLN A 1 246 ? -18.023 0.936 47.946 1.00 78.06 246 GLN A O 1
ATOM 1989 N N . LYS A 1 247 ? -17.372 2.230 49.663 1.00 71.44 247 LYS A N 1
ATOM 1990 C CA . LYS A 1 247 ? -16.671 3.257 48.849 1.00 71.44 247 LYS A CA 1
ATOM 1991 C C . LYS A 1 247 ? -15.714 2.675 47.809 1.00 71.44 247 LYS A C 1
ATOM 1993 O O . LYS A 1 247 ? -15.513 3.286 46.767 1.00 71.44 247 LYS A O 1
ATOM 1998 N N . VAL A 1 248 ? -15.154 1.496 48.077 1.00 76.00 248 VAL A N 1
ATOM 1999 C CA . VAL A 1 248 ? -14.274 0.771 47.151 1.00 76.00 248 VAL A CA 1
ATOM 2000 C C . VAL A 1 248 ? -14.980 0.453 45.829 1.00 76.00 248 VAL A C 1
ATOM 2002 O O . VAL A 1 248 ? -14.374 0.621 44.779 1.00 76.00 248 VAL A O 1
ATOM 2005 N N . LEU A 1 249 ? -16.268 0.087 45.852 1.00 78.69 249 LEU A N 1
ATOM 2006 C CA . LEU A 1 249 ? -17.052 -0.141 44.632 1.00 78.69 249 LEU A CA 1
ATOM 2007 C C . LEU A 1 249 ? -17.262 1.158 43.841 1.00 78.69 249 LEU A C 1
ATOM 2009 O O . LEU A 1 249 ? -17.262 1.132 42.617 1.00 78.69 249 LEU A O 1
ATOM 2013 N N . PHE A 1 250 ? -17.379 2.300 44.528 1.00 74.75 250 PHE A N 1
ATOM 2014 C CA . PHE A 1 250 ? -17.501 3.608 43.876 1.00 74.75 250 PHE A CA 1
ATOM 2015 C C . PHE A 1 250 ? -16.209 4.051 43.188 1.00 74.75 250 PHE A C 1
ATOM 2017 O O . PHE A 1 250 ? -16.266 4.575 42.074 1.00 74.75 250 PHE A O 1
ATOM 2024 N N . GLY A 1 251 ? -15.060 3.800 43.819 1.00 77.69 251 GLY A N 1
ATOM 2025 C CA . GLY A 1 251 ? -13.756 3.987 43.183 1.00 77.69 251 GLY A CA 1
ATOM 2026 C C . GLY A 1 251 ? -13.588 3.069 41.973 1.00 77.69 251 GLY A C 1
ATOM 2027 O O . GLY A 1 251 ? -13.320 3.552 40.882 1.00 77.69 251 GLY A O 1
ATOM 2028 N N . ALA A 1 252 ? -13.869 1.772 42.139 1.00 79.62 252 ALA A N 1
ATOM 2029 C CA . ALA A 1 252 ? -13.700 0.775 41.084 1.00 79.62 252 ALA A CA 1
ATOM 2030 C C . ALA A 1 252 ? -14.530 1.068 39.822 1.00 79.62 252 ALA A C 1
ATOM 2032 O O . ALA A 1 252 ? -14.005 0.931 38.724 1.00 79.62 252 ALA A O 1
ATOM 2033 N N . VAL A 1 253 ? -15.789 1.511 39.959 1.00 79.44 253 VAL A N 1
ATOM 2034 C CA . VAL A 1 253 ? -16.620 1.913 38.805 1.00 79.44 253 VAL A CA 1
ATOM 2035 C C . VAL A 1 253 ? -16.015 3.106 38.074 1.00 79.44 253 VAL A C 1
ATOM 2037 O O . VAL A 1 253 ? -15.927 3.096 36.852 1.00 79.44 253 VAL A O 1
ATOM 2040 N N . THR A 1 254 ? -15.600 4.134 38.818 1.00 80.75 254 THR A N 1
ATOM 2041 C CA . THR A 1 254 ? -15.047 5.356 38.220 1.00 80.75 254 THR A CA 1
ATOM 2042 C C . THR A 1 254 ? -13.732 5.057 37.503 1.00 80.75 254 THR A C 1
ATOM 2044 O O . THR A 1 254 ? -13.564 5.444 36.351 1.00 80.75 254 THR A O 1
ATOM 2047 N N . ASP A 1 255 ? -12.842 4.302 38.149 1.00 85.56 255 ASP A N 1
ATOM 2048 C CA . ASP A 1 255 ? -11.551 3.916 37.582 1.00 85.56 255 ASP A CA 1
ATOM 2049 C C . ASP A 1 255 ? -11.725 3.035 36.335 1.00 85.56 255 ASP A C 1
ATOM 2051 O O . ASP A 1 255 ? -11.030 3.236 35.339 1.00 85.56 255 ASP A O 1
ATOM 2055 N N . ALA A 1 256 ? -12.664 2.082 36.363 1.00 85.44 256 ALA A N 1
ATOM 2056 C CA . ALA A 1 256 ? -12.958 1.203 35.233 1.00 85.44 256 ALA A CA 1
ATOM 2057 C C . ALA A 1 256 ? -13.560 1.969 34.045 1.00 85.44 256 ALA A C 1
ATOM 2059 O O . ALA A 1 256 ? -13.082 1.808 32.922 1.00 85.44 256 ALA A O 1
ATOM 2060 N N . TYR A 1 257 ? -14.527 2.856 34.296 1.00 84.00 257 TYR A N 1
ATOM 2061 C CA . TYR A 1 257 ? -15.135 3.711 33.274 1.00 84.00 257 TYR A CA 1
ATOM 2062 C C . TYR A 1 257 ? -14.106 4.647 32.624 1.00 84.00 257 TYR A C 1
ATOM 2064 O O . TYR A 1 257 ? -13.993 4.703 31.398 1.00 84.00 257 TYR A O 1
ATOM 2072 N N . ASP A 1 258 ? -13.309 5.353 33.434 1.00 87.06 258 ASP A N 1
ATOM 2073 C CA . ASP A 1 258 ? -12.270 6.262 32.941 1.00 87.06 258 ASP A CA 1
ATOM 2074 C C . ASP A 1 258 ? -11.196 5.501 32.154 1.00 87.06 258 ASP A C 1
ATOM 2076 O O . ASP A 1 258 ? -10.697 5.991 31.137 1.00 87.06 258 ASP A O 1
ATOM 2080 N N . ASN A 1 259 ? -10.833 4.297 32.607 1.00 88.62 259 ASN A N 1
ATOM 2081 C CA . ASN A 1 259 ? -9.904 3.433 31.891 1.00 88.62 259 ASN A CA 1
ATOM 2082 C C . ASN A 1 259 ? -10.489 2.962 30.553 1.00 88.62 259 ASN A C 1
ATOM 2084 O O . ASN A 1 259 ? -9.809 3.068 29.534 1.00 88.62 259 ASN A O 1
ATOM 2088 N N . SER A 1 260 ? -11.747 2.514 30.524 1.00 87.62 260 SER A N 1
ATOM 2089 C CA . SER A 1 260 ? -12.420 2.117 29.281 1.00 87.62 260 SER A CA 1
ATOM 2090 C C . SER A 1 260 ? -12.490 3.281 28.293 1.00 87.62 260 SER A C 1
ATOM 2092 O O . SER A 1 260 ? -12.082 3.132 27.142 1.00 87.62 260 SER A O 1
ATOM 2094 N N . CYS A 1 261 ? -12.871 4.481 28.746 1.00 86.81 261 CYS A N 1
ATOM 2095 C CA . CYS A 1 261 ? -12.895 5.677 27.902 1.00 86.81 261 CYS A CA 1
ATOM 2096 C C . CYS A 1 261 ? -11.514 5.984 27.299 1.00 86.81 261 CYS A C 1
ATOM 2098 O O . CYS A 1 261 ? -11.403 6.202 26.092 1.00 86.81 261 CYS A O 1
ATOM 2100 N N . LYS A 1 262 ? -10.443 5.941 28.105 1.00 90.81 262 LYS A N 1
ATOM 2101 C CA . LYS A 1 262 ? -9.063 6.144 27.624 1.00 90.81 262 LYS A CA 1
ATOM 2102 C C . LYS A 1 262 ? -8.634 5.077 26.617 1.00 90.81 262 LYS A C 1
ATOM 2104 O O . LYS A 1 262 ? -7.965 5.398 25.632 1.00 90.81 262 LYS A O 1
ATOM 2109 N N . LEU A 1 263 ? -9.006 3.817 26.843 1.00 90.62 263 LEU A N 1
ATOM 2110 C CA . LEU A 1 263 ? -8.724 2.715 25.921 1.00 90.62 263 LEU A CA 1
ATOM 2111 C C . LEU A 1 263 ? -9.489 2.886 24.602 1.00 90.62 263 LEU A C 1
ATOM 2113 O O . LEU A 1 263 ? -8.898 2.735 23.536 1.00 90.62 263 LEU A O 1
ATOM 2117 N N . GLN A 1 264 ? -10.760 3.292 24.652 1.00 87.75 264 GLN A N 1
ATOM 2118 C CA . GLN A 1 264 ? -11.565 3.598 23.467 1.00 87.75 264 GLN A CA 1
ATOM 2119 C C . GLN A 1 264 ? -11.021 4.793 22.677 1.00 87.75 264 GLN A C 1
ATOM 2121 O O . GLN A 1 264 ? -10.988 4.757 21.447 1.00 87.75 264 GLN A O 1
ATOM 2126 N N . GLU A 1 265 ? -10.553 5.844 23.349 1.00 90.81 265 GLU A N 1
ATOM 2127 C CA . GLU A 1 265 ? -9.863 6.957 22.689 1.00 90.81 265 GLU A CA 1
ATOM 2128 C C . GLU A 1 265 ? -8.558 6.504 22.031 1.00 90.81 265 GLU A C 1
ATOM 2130 O O . GLU A 1 265 ? -8.282 6.888 20.895 1.00 90.81 265 GLU A O 1
ATOM 2135 N N . SER A 1 266 ? -7.805 5.631 22.705 1.00 89.75 266 SER A N 1
ATOM 2136 C CA . SER A 1 266 ? -6.561 5.051 22.187 1.00 89.75 266 SER A CA 1
ATOM 2137 C C . SER A 1 266 ? -6.785 4.085 21.024 1.00 89.75 266 SER A C 1
ATOM 2139 O O . SER A 1 266 ? -5.865 3.860 20.251 1.00 89.75 266 SER A O 1
ATOM 2141 N N . LEU A 1 267 ? -7.986 3.521 20.874 1.00 89.00 267 LEU A N 1
ATOM 2142 C CA . LEU A 1 267 ? -8.342 2.631 19.770 1.00 89.00 267 LEU A CA 1
ATOM 2143 C C . LEU A 1 267 ? -8.594 3.384 18.457 1.00 89.00 267 LEU A C 1
ATOM 2145 O O . LEU A 1 267 ? -8.308 2.840 17.389 1.00 89.00 267 LEU A O 1
ATOM 2149 N N . LYS A 1 268 ? -9.125 4.615 18.499 1.00 88.94 268 LYS A N 1
ATOM 2150 C CA . LYS A 1 268 ? -9.536 5.356 17.286 1.00 88.94 268 LYS A CA 1
ATOM 2151 C C . LYS A 1 268 ? -8.426 5.474 16.229 1.00 88.94 268 LYS A C 1
ATOM 2153 O O . LYS A 1 268 ? -8.692 5.100 15.085 1.00 88.94 268 LYS A O 1
ATOM 2158 N N . PRO A 1 269 ? -7.188 5.891 16.566 1.00 90.88 269 PRO A N 1
ATOM 2159 C CA . PRO A 1 269 ? -6.132 6.030 15.565 1.00 90.88 269 PRO A CA 1
ATOM 2160 C C . PRO A 1 269 ? -5.739 4.690 14.923 1.00 90.88 269 PRO A C 1
ATOM 2162 O O . PRO A 1 269 ? -5.242 4.659 13.800 1.00 90.88 269 PRO A O 1
ATOM 2165 N N . GLN A 1 270 ? -5.951 3.573 15.617 1.00 88.94 270 GLN A N 1
ATOM 2166 C CA . GLN A 1 270 ? -5.578 2.235 15.176 1.00 88.94 270 GLN A CA 1
ATOM 2167 C C . GLN A 1 270 ? -6.595 1.753 14.143 1.00 88.94 270 GLN A C 1
ATOM 2169 O O . GLN A 1 270 ? -6.196 1.209 13.117 1.00 88.94 270 GLN A O 1
ATOM 2174 N N . TYR A 1 271 ? -7.889 2.017 14.363 1.00 87.81 271 TYR A N 1
ATOM 2175 C CA . TYR A 1 271 ? -8.925 1.804 13.349 1.00 87.81 271 TYR A CA 1
ATOM 2176 C C . TYR A 1 271 ? -8.637 2.614 12.079 1.00 87.81 271 TYR A C 1
ATOM 2178 O O . TYR A 1 271 ? -8.613 2.044 10.991 1.00 87.81 271 TYR A O 1
ATOM 2186 N N . GLU A 1 272 ? -8.353 3.911 12.222 1.00 91.69 272 GLU A N 1
ATOM 2187 C CA . GLU A 1 272 ? -8.076 4.801 11.087 1.00 91.69 272 GLU A CA 1
ATOM 2188 C C . GLU A 1 272 ? -6.853 4.340 10.280 1.00 91.69 272 GLU A C 1
ATOM 2190 O O . GLU A 1 272 ? -6.943 4.180 9.063 1.00 91.69 272 GLU A O 1
ATOM 2195 N N . LYS A 1 273 ? -5.734 4.029 10.948 1.00 92.62 273 LYS A N 1
ATOM 2196 C CA . LYS A 1 273 ? -4.515 3.537 10.282 1.00 92.62 273 LYS A CA 1
ATOM 2197 C C . LYS A 1 273 ? -4.716 2.192 9.590 1.00 92.62 273 LYS A C 1
ATOM 2199 O O . LYS A 1 273 ? -4.232 2.012 8.476 1.00 92.62 273 LYS A O 1
ATOM 2204 N N . ILE A 1 274 ? -5.426 1.251 10.225 1.00 91.62 274 ILE A N 1
ATOM 2205 C CA . ILE A 1 274 ? -5.748 -0.043 9.606 1.00 91.62 274 ILE A CA 1
ATOM 2206 C C . ILE A 1 274 ? -6.565 0.175 8.331 1.00 91.62 274 ILE A C 1
ATOM 2208 O O . ILE A 1 274 ? -6.269 -0.450 7.314 1.00 91.62 274 ILE A O 1
ATOM 2212 N N . ASP A 1 275 ? -7.567 1.053 8.369 1.00 91.12 275 ASP A N 1
ATOM 2213 C CA . ASP A 1 275 ? -8.417 1.336 7.213 1.00 91.12 275 ASP A CA 1
ATOM 2214 C C . ASP A 1 275 ? -7.641 2.029 6.081 1.00 91.12 275 ASP A C 1
ATOM 2216 O O . ASP A 1 275 ? -7.824 1.684 4.911 1.00 91.12 275 ASP A O 1
ATOM 2220 N N . GLU A 1 276 ? -6.755 2.975 6.404 1.00 93.62 276 GLU A N 1
ATOM 2221 C CA . GLU A 1 276 ? -5.878 3.638 5.432 1.00 93.62 276 GLU A CA 1
ATOM 2222 C C . GLU A 1 276 ? -4.905 2.660 4.763 1.00 93.62 276 GLU A C 1
ATOM 2224 O O . GLU A 1 276 ? -4.836 2.599 3.532 1.00 93.62 276 GLU A O 1
ATOM 2229 N N . ASP A 1 277 ? -4.178 1.865 5.551 1.00 93.50 277 ASP A N 1
ATOM 2230 C CA . ASP A 1 277 ? -3.210 0.901 5.024 1.00 93.50 277 ASP A CA 1
ATOM 2231 C C . ASP A 1 277 ? -3.914 -0.222 4.244 1.00 93.50 277 ASP A C 1
ATOM 2233 O O . ASP A 1 277 ? -3.425 -0.658 3.197 1.00 93.50 277 ASP A O 1
ATOM 2237 N N . ALA A 1 278 ? -5.103 -0.652 4.684 1.00 91.31 278 ALA A N 1
ATOM 2238 C CA . ALA A 1 278 ? -5.912 -1.628 3.960 1.00 91.31 278 ALA A CA 1
ATOM 2239 C C . ALA A 1 278 ? -6.398 -1.096 2.606 1.00 91.31 278 ALA A C 1
ATOM 2241 O O . ALA A 1 278 ? -6.423 -1.863 1.641 1.00 91.31 278 ALA A O 1
ATOM 2242 N N . LYS A 1 279 ? -6.759 0.190 2.504 1.00 91.38 279 LYS A N 1
ATOM 2243 C CA . LYS A 1 279 ? -7.112 0.824 1.221 1.00 91.38 279 LYS A CA 1
ATOM 2244 C C . LYS A 1 279 ? -5.918 0.886 0.276 1.00 91.38 279 LYS A C 1
ATOM 2246 O O . LYS A 1 279 ? -6.044 0.427 -0.854 1.00 91.38 279 LYS A O 1
ATOM 2251 N N . LYS A 1 280 ? -4.750 1.342 0.742 1.00 90.69 280 LYS A N 1
ATOM 2252 C CA . LYS A 1 280 ? -3.523 1.376 -0.079 1.00 90.69 280 LYS A CA 1
ATOM 2253 C C . LYS A 1 280 ? -3.152 -0.006 -0.607 1.00 90.69 280 LYS A C 1
ATOM 2255 O O . LYS A 1 280 ? -2.841 -0.176 -1.781 1.00 90.69 280 LYS A O 1
ATOM 2260 N N . LEU A 1 281 ? -3.249 -1.029 0.242 1.00 90.75 281 LEU A N 1
ATOM 2261 C CA . LEU A 1 281 ? -2.986 -2.403 -0.173 1.00 90.75 281 LEU A CA 1
ATOM 2262 C C . LEU A 1 281 ? -3.977 -2.875 -1.253 1.00 90.75 281 LEU A C 1
ATOM 2264 O O . LEU A 1 281 ? -3.584 -3.555 -2.205 1.00 90.75 281 LEU A O 1
ATOM 2268 N N . GLN A 1 282 ? -5.258 -2.513 -1.126 1.00 88.69 282 GLN A N 1
ATOM 2269 C CA . GLN A 1 282 ? -6.278 -2.796 -2.142 1.00 88.69 282 GLN A CA 1
ATOM 2270 C C . GLN A 1 282 ? -5.998 -2.067 -3.458 1.00 88.69 282 GLN A C 1
ATOM 2272 O O . GLN A 1 282 ? -6.168 -2.667 -4.517 1.00 88.69 282 GLN A O 1
ATOM 2277 N N . GLU A 1 283 ? -5.547 -0.814 -3.403 1.00 87.75 283 GLU A N 1
ATOM 2278 C CA . GLU A 1 283 ? -5.162 -0.022 -4.574 1.00 87.75 283 GLU A CA 1
ATOM 2279 C C . GLU A 1 283 ? -3.997 -0.677 -5.322 1.00 87.75 283 GLU A C 1
ATOM 2281 O O . GLU A 1 283 ? -4.142 -0.977 -6.507 1.00 87.75 283 GLU A O 1
ATOM 2286 N N . ILE A 1 284 ? -2.912 -1.040 -4.626 1.00 86.50 284 ILE A N 1
ATOM 2287 C CA . ILE A 1 284 ? -1.765 -1.756 -5.217 1.00 86.50 284 ILE A CA 1
ATOM 2288 C C . ILE A 1 284 ? -2.215 -3.062 -5.892 1.00 86.50 284 ILE A C 1
ATOM 2290 O O . ILE A 1 284 ? -1.814 -3.377 -7.020 1.00 86.50 284 ILE A O 1
ATOM 2294 N N . TYR A 1 285 ? -3.085 -3.833 -5.231 1.00 85.75 285 TYR A N 1
ATOM 2295 C CA . TYR A 1 285 ? -3.635 -5.059 -5.810 1.00 85.75 285 TYR A CA 1
ATOM 2296 C C . TYR A 1 285 ? -4.497 -4.778 -7.052 1.00 85.75 285 TYR A C 1
ATOM 2298 O O . TYR A 1 285 ? -4.364 -5.458 -8.071 1.00 85.75 285 TYR A O 1
ATOM 2306 N N . ALA A 1 286 ? -5.379 -3.780 -6.993 1.00 82.31 286 ALA A N 1
ATOM 2307 C CA . ALA A 1 286 ? -6.252 -3.409 -8.099 1.00 82.31 286 ALA A CA 1
ATOM 2308 C C . ALA A 1 286 ? -5.456 -2.900 -9.308 1.00 82.31 286 ALA A C 1
ATOM 2310 O O . ALA A 1 286 ? -5.774 -3.260 -10.443 1.00 82.31 286 ALA A O 1
ATOM 2311 N N . GLU A 1 287 ? -4.406 -2.113 -9.085 1.00 79.75 287 GLU A N 1
ATOM 2312 C CA . GLU A 1 287 ? -3.498 -1.645 -10.132 1.00 79.75 287 GLU A CA 1
ATOM 2313 C C . GLU A 1 287 ? -2.766 -2.800 -10.806 1.00 79.75 287 GLU A C 1
ATOM 2315 O O . GLU A 1 287 ? -2.711 -2.856 -12.036 1.00 79.75 287 GLU A O 1
ATOM 2320 N N . THR A 1 288 ? -2.286 -3.760 -10.018 1.00 76.25 288 THR A N 1
ATOM 2321 C CA . THR A 1 288 ? -1.619 -4.966 -10.522 1.00 76.25 288 THR A CA 1
ATOM 2322 C C . THR A 1 288 ? -2.576 -5.848 -11.328 1.00 76.25 288 THR A C 1
ATOM 2324 O O . THR A 1 288 ? -2.221 -6.391 -12.379 1.00 76.25 288 THR A O 1
ATOM 2327 N N . ARG A 1 289 ? -3.825 -5.970 -10.869 1.00 75.31 289 ARG A N 1
ATOM 2328 C CA . ARG A 1 289 ? -4.847 -6.807 -11.499 1.00 75.31 289 ARG A CA 1
ATOM 2329 C C . ARG A 1 289 ? -5.425 -6.209 -12.776 1.00 75.31 289 ARG A C 1
ATOM 2331 O O . ARG A 1 289 ? -5.594 -6.930 -13.757 1.00 75.31 289 ARG A O 1
ATOM 2338 N N . TRP A 1 290 ? -5.732 -4.916 -12.766 1.00 70.19 290 TRP A N 1
ATOM 2339 C CA . TRP A 1 290 ? -6.429 -4.235 -13.861 1.00 70.19 290 TRP A CA 1
ATOM 2340 C C . TRP A 1 290 ? -5.506 -3.388 -14.742 1.00 70.19 290 TRP A C 1
ATOM 2342 O O . TRP A 1 290 ? -5.929 -2.934 -15.802 1.00 70.19 290 TRP A O 1
ATOM 2352 N N . GLY A 1 291 ? -4.236 -3.224 -14.363 1.00 60.28 291 GLY A N 1
ATOM 2353 C CA . GLY A 1 291 ? -3.198 -2.663 -15.221 1.00 60.28 291 GLY A CA 1
ATOM 2354 C C . GLY A 1 291 ? -3.350 -1.175 -15.512 1.00 60.28 291 GLY A C 1
ATOM 2355 O O . GLY A 1 291 ? -3.078 -0.763 -16.637 1.00 60.28 291 GLY A O 1
ATOM 2356 N N . ARG A 1 292 ? -3.793 -0.371 -14.534 1.00 55.62 292 ARG A N 1
ATOM 2357 C CA . ARG A 1 292 ? -3.880 1.093 -14.709 1.00 55.62 292 ARG A CA 1
ATOM 2358 C C . ARG A 1 292 ? -2.503 1.752 -14.881 1.00 55.62 292 ARG A C 1
ATOM 2360 O O . ARG A 1 292 ? -2.430 2.809 -15.494 1.00 55.62 292 ARG A O 1
ATOM 2367 N N . ASN A 1 293 ? -1.426 1.093 -14.441 1.00 52.56 293 ASN A N 1
ATOM 2368 C CA . ASN A 1 293 ? -0.049 1.481 -14.748 1.00 52.56 293 ASN A CA 1
ATOM 2369 C C . ASN A 1 293 ? 0.443 0.797 -16.033 1.00 52.56 293 ASN A C 1
ATOM 2371 O O . ASN A 1 293 ? 0.578 -0.428 -16.103 1.00 52.56 293 ASN A O 1
ATOM 2375 N N . SER A 1 294 ? 0.714 1.610 -17.058 1.00 52.50 294 SER A N 1
ATOM 2376 C CA . SER A 1 294 ? 1.128 1.168 -18.400 1.00 52.50 294 SER A CA 1
ATOM 2377 C C . SER A 1 294 ? 2.487 0.446 -18.432 1.00 52.50 294 SER A C 1
ATOM 2379 O O . SER A 1 294 ? 2.740 -0.348 -19.337 1.00 52.50 294 SER A O 1
ATOM 2381 N N . GLU A 1 295 ? 3.325 0.642 -17.411 1.00 56.44 295 GLU A N 1
ATOM 2382 C CA . GLU A 1 295 ? 4.655 0.026 -17.295 1.00 56.44 295 GLU A CA 1
ATOM 2383 C C . GLU A 1 295 ? 4.614 -1.423 -16.772 1.00 56.44 295 GLU A C 1
ATOM 2385 O O . GLU A 1 295 ? 5.501 -2.212 -17.080 1.00 56.44 295 GLU A O 1
ATOM 2390 N N . LEU A 1 296 ? 3.545 -1.825 -16.069 1.00 52.81 296 LEU A N 1
ATOM 2391 C CA . LEU A 1 296 ? 3.352 -3.193 -15.549 1.00 52.81 296 LEU A CA 1
ATOM 2392 C C . LEU A 1 296 ? 2.685 -4.138 -16.578 1.00 52.81 296 LEU A C 1
ATOM 2394 O O . LEU A 1 296 ? 2.383 -5.293 -16.277 1.00 52.81 296 LEU A O 1
ATOM 2398 N N . VAL A 1 297 ? 2.383 -3.660 -17.793 1.00 50.72 297 VAL A N 1
ATOM 2399 C CA . VAL A 1 297 ? 1.629 -4.406 -18.827 1.00 50.72 297 VAL A CA 1
ATOM 2400 C C . VAL A 1 297 ? 2.392 -5.626 -19.368 1.00 50.72 297 VAL A C 1
ATOM 2402 O O . VAL A 1 297 ? 1.761 -6.571 -19.830 1.00 50.72 297 VAL A O 1
ATOM 2405 N N . SER A 1 298 ? 3.721 -5.644 -19.271 1.00 54.31 298 SER A N 1
ATOM 2406 C CA . SER A 1 298 ? 4.601 -6.751 -19.692 1.00 54.31 298 SER A CA 1
ATOM 2407 C C . SER A 1 298 ? 4.813 -7.835 -18.631 1.00 54.31 298 SER A C 1
ATOM 2409 O O . SER A 1 298 ? 5.392 -8.877 -18.935 1.00 54.31 298 SER A O 1
ATOM 2411 N N . ILE A 1 299 ? 4.348 -7.623 -17.398 1.00 60.31 299 ILE A N 1
ATOM 2412 C CA . ILE A 1 299 ? 4.459 -8.609 -16.321 1.00 60.31 299 ILE A CA 1
ATOM 2413 C C . ILE A 1 299 ? 3.453 -9.736 -16.566 1.00 60.31 299 ILE A C 1
ATOM 2415 O O . ILE A 1 299 ? 2.326 -9.491 -16.998 1.00 60.31 299 ILE A O 1
ATOM 2419 N N . ASP A 1 300 ? 3.823 -10.973 -16.222 1.00 70.25 300 ASP A N 1
ATOM 2420 C CA . ASP A 1 300 ? 2.858 -12.051 -15.979 1.00 70.25 300 ASP A CA 1
ATOM 2421 C C . ASP A 1 300 ? 1.976 -11.656 -14.778 1.00 70.25 300 ASP A C 1
ATOM 2423 O O . ASP A 1 300 ? 2.240 -11.994 -13.618 1.00 70.25 300 ASP A O 1
ATOM 2427 N N . ARG A 1 301 ? 0.963 -10.827 -15.056 1.00 73.88 301 ARG A N 1
ATOM 2428 C CA . ARG A 1 301 ? 0.034 -10.256 -14.074 1.00 73.88 301 ARG A CA 1
ATOM 2429 C C . ARG A 1 301 ? -0.624 -11.355 -13.259 1.00 73.88 301 ARG A C 1
ATOM 2431 O O . ARG A 1 301 ? -0.874 -11.175 -12.074 1.00 73.88 301 ARG A O 1
ATOM 2438 N N . GLU A 1 302 ? -0.898 -12.503 -13.871 1.00 77.62 302 GLU A N 1
ATOM 2439 C CA . GLU A 1 302 ? -1.479 -13.648 -13.178 1.00 77.62 302 GLU A CA 1
ATOM 2440 C C . GLU A 1 302 ? -0.508 -14.248 -12.163 1.00 77.62 302 GLU A C 1
ATOM 2442 O O . GLU A 1 302 ? -0.928 -14.616 -11.064 1.00 77.62 302 GLU A O 1
ATOM 2447 N N . ALA A 1 303 ? 0.785 -14.344 -12.484 1.00 80.31 303 ALA A N 1
ATOM 2448 C CA . ALA A 1 303 ? 1.794 -14.762 -11.514 1.00 80.31 303 ALA A CA 1
ATOM 2449 C C . ALA A 1 303 ? 1.919 -13.769 -10.349 1.00 80.31 303 ALA A C 1
ATOM 2451 O O . ALA A 1 303 ? 1.859 -14.196 -9.196 1.00 80.31 303 ALA A O 1
ATOM 2452 N N . LEU A 1 304 ? 2.015 -12.463 -10.624 1.00 80.31 304 LEU A N 1
ATOM 2453 C CA . LEU A 1 304 ? 2.141 -11.443 -9.572 1.00 80.31 304 LEU A CA 1
ATOM 2454 C C . LEU A 1 304 ? 0.876 -11.350 -8.698 1.00 80.31 304 LEU A C 1
ATOM 2456 O O . LEU A 1 304 ? 0.966 -11.304 -7.475 1.00 80.31 304 LEU A O 1
ATOM 2460 N N . ASN A 1 305 ? -0.316 -11.434 -9.297 1.00 83.94 305 ASN A N 1
ATOM 2461 C CA . ASN A 1 305 ? -1.573 -11.489 -8.546 1.00 83.94 305 ASN A CA 1
ATOM 2462 C C . ASN A 1 305 ? -1.647 -12.731 -7.651 1.00 83.94 305 ASN A C 1
ATOM 2464 O O . ASN A 1 305 ? -2.056 -12.627 -6.496 1.00 83.94 305 ASN A O 1
ATOM 2468 N N . ARG A 1 306 ? -1.253 -13.910 -8.155 1.00 85.19 306 ARG A N 1
ATOM 2469 C CA . ARG A 1 306 ? -1.198 -15.140 -7.345 1.00 85.19 306 ARG A CA 1
ATOM 2470 C C . ARG A 1 306 ? -0.216 -15.002 -6.188 1.00 85.19 306 ARG A C 1
ATOM 2472 O O . ARG A 1 306 ? -0.532 -15.423 -5.077 1.00 85.19 306 ARG A O 1
ATOM 2479 N N . GLU A 1 307 ? 0.938 -14.392 -6.433 1.00 87.06 307 GLU A N 1
ATOM 2480 C CA . GLU A 1 307 ? 1.935 -14.100 -5.406 1.00 87.06 307 GLU A CA 1
ATOM 2481 C C . GLU A 1 307 ? 1.358 -13.200 -4.304 1.00 87.06 307 GLU A C 1
ATOM 2483 O O . GLU A 1 307 ? 1.422 -13.566 -3.133 1.00 87.06 307 GLU A O 1
ATOM 2488 N N . PHE A 1 308 ? 0.706 -12.090 -4.661 1.00 89.50 308 PHE A N 1
ATOM 2489 C CA . PHE A 1 308 ? 0.081 -11.173 -3.699 1.00 89.50 308 PHE A CA 1
ATOM 2490 C C . PHE A 1 308 ? -1.044 -11.826 -2.897 1.00 89.50 308 PHE A C 1
ATOM 2492 O O . PHE A 1 308 ? -1.118 -11.650 -1.681 1.00 89.50 308 PHE A O 1
ATOM 2499 N N . VAL A 1 309 ? -1.887 -12.642 -3.536 1.00 90.50 309 VAL A N 1
ATOM 2500 C CA . VAL A 1 309 ? -2.929 -13.400 -2.828 1.00 90.50 309 VAL A CA 1
ATOM 2501 C C . VAL A 1 309 ? -2.316 -14.400 -1.850 1.00 90.50 309 VAL A C 1
ATOM 2503 O O . VAL A 1 309 ? -2.768 -14.493 -0.709 1.00 90.50 309 VAL A O 1
ATOM 2506 N N . ASN A 1 310 ? -1.271 -15.125 -2.252 1.00 90.44 310 ASN A N 1
ATOM 2507 C CA . ASN A 1 310 ? -0.581 -16.062 -1.365 1.00 90.44 310 ASN A CA 1
ATOM 2508 C C . ASN A 1 310 ? 0.114 -15.344 -0.205 1.00 90.44 310 ASN A C 1
ATOM 2510 O O . ASN A 1 310 ? 0.088 -15.842 0.922 1.00 90.44 310 ASN A O 1
ATOM 2514 N N . LEU A 1 311 ? 0.686 -14.167 -0.455 1.00 91.00 311 LEU A N 1
ATOM 2515 C CA . LEU A 1 311 ? 1.293 -13.338 0.576 1.00 91.00 311 LEU A CA 1
ATOM 2516 C C . LEU A 1 311 ? 0.242 -12.844 1.581 1.00 91.00 311 LEU A C 1
ATOM 2518 O O . LEU A 1 311 ? 0.425 -13.006 2.784 1.00 91.00 311 LEU A O 1
ATOM 2522 N N . LEU A 1 312 ? -0.903 -12.342 1.109 1.00 92.44 312 LEU A N 1
ATOM 2523 C CA . LEU A 1 312 ? -2.027 -11.965 1.972 1.00 92.44 312 LEU A CA 1
ATOM 2524 C C . LEU A 1 312 ? -2.529 -13.139 2.810 1.00 92.44 312 LEU A C 1
ATOM 2526 O O . LEU A 1 312 ? -2.715 -12.998 4.016 1.00 92.44 312 LEU A O 1
ATOM 2530 N N . ARG A 1 313 ? -2.712 -14.313 2.192 1.00 92.19 313 ARG A N 1
ATOM 2531 C CA . ARG A 1 313 ? -3.081 -15.542 2.912 1.00 92.19 313 ARG A CA 1
ATOM 2532 C C . ARG A 1 313 ? -2.025 -15.926 3.944 1.00 92.19 313 ARG A C 1
ATOM 2534 O O . ARG A 1 313 ? -2.380 -16.446 4.996 1.00 92.19 313 ARG A O 1
ATOM 2541 N N . SER A 1 314 ? -0.753 -15.624 3.680 1.00 91.88 314 SER A N 1
ATOM 2542 C CA . SER A 1 314 ? 0.334 -15.817 4.636 1.00 91.88 314 SER A CA 1
ATOM 2543 C C . SER A 1 314 ? 0.186 -14.961 5.876 1.00 91.88 314 SER A C 1
ATOM 2545 O O . SER A 1 314 ? 0.212 -15.493 6.981 1.00 91.88 314 SER A O 1
ATOM 2547 N N . PHE A 1 315 ? -0.022 -13.660 5.704 1.00 91.19 315 PHE A N 1
ATOM 2548 C CA . PHE A 1 315 ? -0.214 -12.758 6.836 1.00 91.19 315 PHE A CA 1
ATOM 2549 C C . PHE A 1 315 ? -1.509 -13.048 7.598 1.00 91.19 315 PHE A C 1
ATOM 2551 O O . PHE A 1 315 ? -1.508 -13.030 8.828 1.00 91.19 315 PHE A O 1
ATOM 2558 N N . ALA A 1 316 ? -2.578 -13.390 6.881 1.00 90.88 316 ALA A N 1
ATOM 2559 C CA . ALA A 1 316 ? -3.882 -13.704 7.448 1.00 90.88 316 ALA A CA 1
ATOM 2560 C C . ALA A 1 316 ? -3.979 -15.119 8.059 1.00 90.88 316 ALA A C 1
ATOM 2562 O O . ALA A 1 316 ? -5.037 -15.490 8.556 1.00 90.88 316 ALA A O 1
ATOM 2563 N N . ASP A 1 317 ? -2.916 -15.930 8.010 1.00 91.00 317 ASP A N 1
ATOM 2564 C CA . ASP A 1 317 ? -2.909 -17.325 8.478 1.00 91.00 317 ASP A CA 1
ATOM 2565 C C . ASP A 1 317 ? -3.998 -18.209 7.828 1.00 91.00 317 ASP A C 1
ATOM 2567 O O . ASP A 1 317 ? -4.522 -19.154 8.429 1.00 91.00 317 ASP A O 1
ATOM 2571 N N . VAL A 1 318 ? -4.310 -17.921 6.562 1.00 92.12 318 VAL A N 1
ATOM 2572 C CA . VAL A 1 318 ? -5.239 -18.682 5.717 1.00 92.12 318 VAL A CA 1
ATOM 2573 C C . VAL A 1 318 ? -4.468 -19.703 4.882 1.00 92.12 318 VAL A C 1
ATOM 2575 O O . VAL A 1 318 ? -3.317 -19.487 4.491 1.00 92.12 318 VAL A O 1
ATOM 2578 N N . ASP A 1 319 ? -5.132 -20.820 4.609 1.00 91.44 319 ASP A N 1
ATOM 2579 C CA . ASP A 1 319 ? -4.647 -21.921 3.793 1.00 91.44 319 ASP A CA 1
ATOM 2580 C C . ASP A 1 319 ? -4.074 -21.464 2.438 1.00 91.44 319 ASP A C 1
ATOM 2582 O O . ASP A 1 319 ? -4.719 -20.781 1.629 1.00 91.44 319 ASP A O 1
ATOM 2586 N N . ARG A 1 320 ? -2.830 -21.868 2.189 1.00 88.94 320 ARG A N 1
ATOM 2587 C CA . ARG A 1 320 ? -2.053 -21.567 0.983 1.00 88.94 320 ARG A CA 1
ATOM 2588 C C . ARG A 1 320 ? -1.041 -22.685 0.703 1.00 88.94 320 ARG A C 1
ATOM 2590 O O . ARG A 1 320 ? -0.708 -23.433 1.622 1.00 88.94 320 ARG A O 1
ATOM 2597 N N . PRO A 1 321 ? -0.522 -22.798 -0.530 1.00 87.06 321 PRO A N 1
ATOM 2598 C CA . PRO A 1 321 ? 0.596 -23.693 -0.822 1.00 87.06 321 PRO A CA 1
ATOM 2599 C C . PRO A 1 321 ? 1.830 -23.350 0.021 1.00 87.06 321 PRO A C 1
ATOM 2601 O O . PRO A 1 321 ? 2.118 -22.170 0.239 1.00 87.06 321 PRO A O 1
ATOM 2604 N N . ASP A 1 322 ? 2.561 -24.368 0.472 1.00 85.00 322 ASP A N 1
ATOM 2605 C CA . ASP A 1 322 ? 3.855 -24.172 1.127 1.00 85.00 322 ASP A CA 1
ATOM 2606 C C . ASP A 1 322 ? 4.876 -23.615 0.114 1.00 85.00 322 ASP A C 1
ATOM 2608 O O . ASP A 1 322 ? 5.096 -24.240 -0.927 1.00 85.00 322 ASP A O 1
ATOM 2612 N N . PRO A 1 323 ? 5.511 -22.456 0.379 1.00 81.31 323 PRO A N 1
ATOM 2613 C CA . PRO A 1 323 ? 6.483 -21.868 -0.542 1.00 81.31 323 PRO A CA 1
ATOM 2614 C C . PRO A 1 323 ? 7.760 -22.708 -0.711 1.00 81.31 323 PRO A C 1
ATOM 2616 O O . PRO A 1 323 ? 8.504 -22.484 -1.664 1.00 81.31 323 PRO A O 1
ATOM 2619 N N . THR A 1 324 ? 8.035 -23.652 0.194 1.00 84.12 324 THR A N 1
ATOM 2620 C CA . THR A 1 324 ? 9.198 -24.551 0.135 1.00 84.12 324 THR A CA 1
ATOM 2621 C C . THR A 1 324 ? 8.913 -25.861 -0.606 1.00 84.12 324 THR A C 1
ATOM 2623 O O . THR A 1 324 ? 9.850 -26.542 -1.028 1.00 84.12 324 THR A O 1
ATOM 2626 N N . ASP A 1 325 ? 7.639 -26.201 -0.835 1.00 83.94 325 ASP A N 1
ATOM 2627 C CA . ASP A 1 325 ? 7.242 -27.393 -1.585 1.00 83.94 325 ASP A CA 1
ATOM 2628 C C . ASP A 1 325 ? 7.096 -27.076 -3.078 1.00 83.94 325 ASP A C 1
ATOM 2630 O O . ASP A 1 325 ? 6.052 -26.626 -3.552 1.00 83.94 325 ASP A O 1
ATOM 2634 N N . SER A 1 326 ? 8.142 -27.382 -3.847 1.00 70.62 326 SER A N 1
ATOM 2635 C CA . SER A 1 326 ? 8.153 -27.226 -5.312 1.00 70.62 326 SER A CA 1
ATOM 2636 C C . SER A 1 326 ? 7.021 -27.966 -6.047 1.00 70.62 326 SER A C 1
ATOM 2638 O O . SER A 1 326 ? 6.685 -27.591 -7.170 1.00 70.62 326 SER A O 1
ATOM 2640 N N . ALA A 1 327 ? 6.413 -28.991 -5.435 1.00 78.12 327 ALA A N 1
ATOM 2641 C CA . ALA A 1 327 ? 5.275 -29.713 -6.000 1.00 78.12 327 ALA A CA 1
ATOM 2642 C C . ALA A 1 327 ? 3.912 -29.129 -5.577 1.00 78.12 327 ALA A C 1
ATOM 2644 O O . ALA A 1 327 ? 2.884 -29.608 -6.062 1.00 78.12 327 ALA A O 1
ATOM 2645 N N . ALA A 1 328 ? 3.898 -28.124 -4.689 1.00 75.69 328 ALA A N 1
ATOM 2646 C CA . ALA A 1 328 ? 2.718 -27.449 -4.140 1.00 75.69 328 ALA A CA 1
ATOM 2647 C C . ALA A 1 328 ? 1.638 -28.408 -3.590 1.00 75.69 328 ALA A C 1
ATOM 2649 O O . ALA A 1 328 ? 0.439 -28.129 -3.673 1.00 75.69 328 ALA A O 1
ATOM 2650 N N . LYS A 1 329 ? 2.053 -29.562 -3.050 1.00 81.00 329 LYS A N 1
ATOM 2651 C CA . LYS A 1 329 ? 1.162 -30.588 -2.484 1.00 81.00 329 LYS A CA 1
ATOM 2652 C C . LYS A 1 329 ? 0.871 -30.318 -1.014 1.00 81.00 329 LYS A C 1
ATOM 2654 O O . LYS A 1 329 ? -0.233 -30.604 -0.552 1.00 81.00 329 LYS A O 1
ATOM 2659 N N . MET A 1 330 ? 1.846 -29.779 -0.288 1.00 85.69 330 MET A N 1
ATOM 2660 C CA . MET A 1 330 ? 1.675 -29.351 1.094 1.00 85.69 330 MET A CA 1
ATOM 2661 C C . MET A 1 330 ? 0.980 -27.992 1.155 1.00 85.69 330 MET A C 1
ATOM 2663 O O . MET A 1 330 ? 1.296 -27.066 0.405 1.00 85.69 330 MET A O 1
ATOM 2667 N N . ARG A 1 331 ? 0.011 -27.886 2.067 1.00 88.69 331 ARG A N 1
ATOM 2668 C CA . ARG A 1 331 ? -0.723 -26.652 2.338 1.00 88.69 331 ARG A CA 1
ATOM 2669 C C . ARG A 1 331 ? -0.541 -26.252 3.794 1.00 88.69 331 ARG A C 1
ATOM 2671 O O . ARG A 1 331 ? -0.530 -27.109 4.675 1.00 88.69 331 ARG A O 1
ATOM 2678 N N . ILE A 1 332 ? -0.376 -24.956 4.020 1.00 89.00 332 ILE A N 1
ATOM 2679 C CA . ILE A 1 332 ? -0.086 -24.352 5.320 1.00 89.00 332 ILE A CA 1
ATOM 2680 C C . ILE A 1 332 ? -1.075 -23.224 5.606 1.00 89.00 332 ILE A C 1
ATOM 2682 O O . ILE A 1 332 ? -1.507 -22.515 4.699 1.00 89.00 332 ILE A O 1
ATOM 2686 N N . GLY A 1 333 ? -1.413 -23.031 6.877 1.00 87.56 333 GLY A N 1
ATOM 2687 C CA . GLY A 1 333 ? -2.385 -22.034 7.327 1.00 87.56 333 GLY A CA 1
ATOM 2688 C C . GLY A 1 333 ? -3.238 -22.585 8.462 1.00 87.56 333 GLY A C 1
ATOM 2689 O O . GLY A 1 333 ? -3.534 -23.777 8.508 1.00 87.56 333 GLY A O 1
ATOM 2690 N N . LYS A 1 334 ? -3.617 -21.723 9.406 1.00 91.50 334 LYS A N 1
ATOM 2691 C CA . LYS A 1 334 ? -4.454 -22.110 10.548 1.00 91.50 334 LYS A CA 1
ATOM 2692 C C . LYS A 1 334 ? -5.906 -22.316 10.125 1.00 91.50 334 LYS A C 1
ATOM 2694 O O . LYS A 1 334 ? -6.588 -23.187 10.662 1.00 91.50 334 LYS A O 1
ATOM 2699 N N . TYR A 1 335 ? -6.379 -21.504 9.181 1.00 91.31 335 TYR A N 1
ATOM 2700 C CA . TYR A 1 335 ? -7.769 -21.503 8.739 1.00 91.31 335 TYR A CA 1
ATOM 2701 C C . TYR A 1 335 ? -7.899 -21.993 7.294 1.00 91.31 335 TYR A C 1
ATOM 2703 O O . TYR A 1 335 ? -7.130 -21.555 6.441 1.00 91.31 335 TYR A O 1
ATOM 2711 N N . PRO A 1 336 ? -8.897 -22.839 6.979 1.00 88.38 336 PRO A N 1
ATOM 2712 C CA . PRO A 1 336 ? -9.080 -23.375 5.629 1.00 88.38 336 PRO A CA 1
ATOM 2713 C C . PRO A 1 336 ? -9.525 -22.314 4.610 1.00 88.38 336 PRO A C 1
ATOM 2715 O O . PRO A 1 336 ? -9.235 -22.439 3.427 1.00 88.38 336 PRO A O 1
ATOM 2718 N N . ASP A 1 337 ? -10.239 -21.274 5.046 1.00 88.69 337 ASP A N 1
ATOM 2719 C CA . ASP A 1 337 ? -10.579 -20.106 4.233 1.00 88.69 337 ASP A CA 1
ATOM 2720 C C . ASP A 1 337 ? -10.823 -18.869 5.116 1.00 88.69 337 ASP A C 1
ATOM 2722 O O . ASP A 1 337 ? -10.926 -18.964 6.346 1.00 88.69 337 ASP A O 1
ATOM 2726 N N . TRP A 1 338 ? -10.951 -17.694 4.489 1.00 86.62 338 TRP A N 1
ATOM 2727 C CA . TRP A 1 338 ? -11.205 -16.438 5.206 1.00 86.62 338 TRP A CA 1
ATOM 2728 C C . TRP A 1 338 ? -12.568 -16.425 5.920 1.00 86.62 338 TRP A C 1
ATOM 2730 O O . TRP A 1 338 ? -12.738 -15.689 6.890 1.00 86.62 338 TRP A O 1
ATOM 2740 N N . ARG A 1 339 ? -13.549 -17.242 5.496 1.00 85.31 339 ARG A N 1
ATOM 2741 C CA . ARG A 1 339 ? -14.871 -17.330 6.148 1.00 85.31 339 ARG A CA 1
ATOM 2742 C C . ARG A 1 339 ? -14.754 -17.963 7.523 1.00 85.31 339 ARG A C 1
ATOM 2744 O O . ARG A 1 339 ? -15.344 -17.457 8.473 1.00 85.31 339 ARG A O 1
ATOM 2751 N N . LYS A 1 340 ? -13.992 -19.053 7.627 1.00 87.75 340 LYS A N 1
ATOM 2752 C CA . LYS A 1 340 ? -13.698 -19.728 8.899 1.00 87.75 340 LYS A CA 1
ATOM 2753 C C . LYS A 1 340 ? -12.748 -18.922 9.779 1.00 87.75 340 LYS A C 1
ATOM 2755 O O . LYS A 1 340 ? -12.789 -19.078 10.992 1.00 87.75 340 LYS A O 1
ATOM 2760 N N . ALA A 1 341 ? -11.955 -18.041 9.180 1.00 86.44 341 ALA A N 1
ATOM 2761 C CA . ALA A 1 341 ? -11.031 -17.174 9.892 1.00 86.44 341 ALA A CA 1
ATOM 2762 C C . ALA A 1 341 ? -11.694 -15.926 10.516 1.00 86.44 341 ALA A C 1
ATOM 2764 O O . ALA A 1 341 ? -11.108 -15.314 11.401 1.00 86.44 341 ALA A O 1
ATOM 2765 N N . ARG A 1 342 ? -12.932 -15.568 10.124 1.00 76.75 342 ARG A N 1
ATOM 2766 C CA . ARG A 1 342 ? -13.645 -14.350 10.580 1.00 76.75 342 ARG A CA 1
ATOM 2767 C C . ARG A 1 342 ? -13.765 -14.181 12.098 1.00 76.75 342 ARG A C 1
ATOM 2769 O O . ARG A 1 342 ? -13.925 -13.054 12.553 1.00 76.75 342 ARG A O 1
ATOM 2776 N N . SER A 1 343 ? -13.733 -15.266 12.871 1.00 82.00 343 SER A N 1
ATOM 2777 C CA . SER A 1 343 ? -13.755 -15.195 14.338 1.00 82.00 343 SER A CA 1
ATOM 2778 C C . SER A 1 343 ? -12.444 -14.672 14.935 1.00 82.00 343 SER A C 1
ATOM 2780 O O . SER A 1 343 ? -12.416 -14.283 16.098 1.00 82.00 343 SER A O 1
ATOM 2782 N N . ASP A 1 344 ? -11.357 -14.676 14.164 1.00 87.12 344 ASP A N 1
ATOM 2783 C CA . ASP A 1 344 ? -10.065 -14.132 14.563 1.00 87.12 344 ASP A CA 1
ATOM 2784 C C . ASP A 1 344 ? -10.013 -12.628 14.289 1.00 87.12 344 ASP A C 1
ATOM 2786 O O . ASP A 1 344 ? -9.664 -12.163 13.203 1.00 87.12 344 ASP A O 1
ATOM 2790 N N . LEU A 1 345 ? -10.400 -11.849 15.293 1.00 85.81 345 LEU A N 1
ATOM 2791 C CA . LEU A 1 345 ? -10.546 -10.402 15.156 1.00 85.81 345 LEU A CA 1
ATOM 2792 C C . LEU A 1 345 ? -9.219 -9.677 14.868 1.00 85.81 345 LEU A C 1
ATOM 2794 O O . LEU A 1 345 ? -9.253 -8.569 14.336 1.00 85.81 345 LEU A O 1
ATOM 2798 N N . LYS A 1 346 ? -8.067 -10.308 15.142 1.00 89.69 346 LYS A N 1
ATOM 2799 C CA . LYS A 1 346 ? -6.731 -9.735 14.904 1.00 89.69 346 LYS A CA 1
ATOM 2800 C C . LYS A 1 346 ? -6.467 -9.470 13.423 1.00 89.69 346 LYS A C 1
ATOM 2802 O O . LYS A 1 346 ? -5.903 -8.450 13.060 1.00 89.69 346 LYS A O 1
ATOM 2807 N N . ASN A 1 347 ? -6.933 -10.369 12.559 1.00 89.81 347 ASN A N 1
ATOM 2808 C CA . ASN A 1 347 ? -6.686 -10.323 11.116 1.00 89.81 347 ASN A CA 1
ATOM 2809 C C . ASN A 1 347 ? -7.928 -9.875 10.321 1.00 89.81 347 ASN A C 1
ATOM 2811 O O . ASN A 1 347 ? -7.988 -10.061 9.104 1.00 89.81 347 ASN A O 1
ATOM 2815 N N . ALA A 1 348 ? -8.932 -9.286 10.984 1.00 88.12 348 ALA A N 1
ATOM 2816 C CA . ALA A 1 348 ? -10.227 -8.964 10.380 1.00 88.12 348 ALA A CA 1
ATOM 2817 C C . ALA A 1 348 ? -10.117 -8.119 9.096 1.00 88.12 348 ALA A C 1
ATOM 2819 O O . ALA A 1 348 ? -10.801 -8.409 8.111 1.00 88.12 348 ALA A O 1
ATOM 2820 N N . ALA A 1 349 ? -9.225 -7.123 9.075 1.00 89.56 349 ALA A N 1
ATOM 2821 C CA . ALA A 1 349 ? -8.986 -6.283 7.900 1.00 89.56 349 ALA A CA 1
ATOM 2822 C C . ALA A 1 349 ? -8.414 -7.084 6.715 1.00 89.56 349 ALA A C 1
ATOM 2824 O O . ALA A 1 349 ? -8.914 -6.975 5.593 1.00 89.56 349 ALA A O 1
ATOM 2825 N N . LEU A 1 350 ? -7.438 -7.965 6.969 1.00 92.44 350 LEU A N 1
ATOM 2826 C CA . LEU A 1 350 ? -6.855 -8.843 5.947 1.00 92.44 350 LEU A CA 1
ATOM 2827 C C . LEU A 1 350 ? -7.893 -9.829 5.386 1.00 92.44 350 LEU A C 1
ATOM 2829 O O . LEU A 1 350 ? -7.939 -10.056 4.176 1.00 92.44 350 LEU A O 1
ATOM 2833 N N . TYR A 1 351 ? -8.785 -10.366 6.227 1.00 91.56 351 TYR A N 1
ATOM 2834 C CA . TYR A 1 351 ? -9.904 -11.190 5.754 1.00 91.56 351 TYR A CA 1
ATOM 2835 C C . TYR A 1 351 ? -10.903 -10.396 4.914 1.00 91.56 351 TYR A C 1
ATOM 2837 O O . TYR A 1 351 ? -11.449 -10.936 3.953 1.00 91.56 351 TYR A O 1
ATOM 2845 N N . GLY A 1 352 ? -11.140 -9.125 5.248 1.00 88.62 352 GLY A N 1
ATOM 2846 C CA . GLY A 1 352 ? -11.969 -8.221 4.450 1.00 88.62 352 GLY A CA 1
ATOM 2847 C C . GLY A 1 352 ? -11.407 -8.004 3.044 1.00 88.62 352 GLY A C 1
ATOM 2848 O O . GLY A 1 352 ? -12.158 -8.028 2.067 1.00 88.62 352 GLY A O 1
ATOM 2849 N N . ILE A 1 353 ? -10.084 -7.874 2.926 1.00 90.19 353 ILE A N 1
ATOM 2850 C CA . ILE A 1 353 ? -9.393 -7.774 1.635 1.00 90.19 353 ILE A CA 1
ATOM 2851 C C . ILE A 1 353 ? -9.513 -9.092 0.856 1.00 90.19 353 ILE A C 1
ATOM 2853 O O . ILE A 1 353 ? -9.950 -9.084 -0.295 1.00 90.19 353 ILE A O 1
ATOM 2857 N N . LEU A 1 354 ? -9.204 -10.233 1.487 1.00 90.69 354 LEU A N 1
ATOM 2858 C CA . LEU A 1 354 ? -9.332 -11.558 0.862 1.00 90.69 354 LEU A CA 1
ATOM 2859 C C . LEU A 1 354 ? -10.764 -11.846 0.393 1.00 90.69 354 LEU A C 1
ATOM 2861 O O . LEU A 1 354 ? -10.955 -12.375 -0.699 1.00 90.69 354 LEU A O 1
ATOM 2865 N N . TYR A 1 355 ? -11.770 -11.439 1.171 1.00 89.25 355 TYR A N 1
ATOM 2866 C CA . TYR A 1 355 ? -13.175 -11.520 0.781 1.00 89.25 355 TYR A CA 1
ATOM 2867 C C . TYR A 1 355 ? -13.445 -10.786 -0.536 1.00 89.25 355 TYR A C 1
ATOM 2869 O O . TYR A 1 355 ? -14.070 -11.358 -1.431 1.00 89.25 355 TYR A O 1
ATOM 2877 N N . ARG A 1 356 ? -12.978 -9.539 -0.674 1.00 86.06 356 ARG A N 1
ATOM 2878 C CA . ARG A 1 356 ? -13.181 -8.756 -1.902 1.00 86.06 356 ARG A CA 1
ATOM 2879 C C . ARG A 1 356 ? -12.478 -9.395 -3.096 1.00 86.06 356 ARG A C 1
ATOM 2881 O O . ARG A 1 356 ? -13.081 -9.502 -4.162 1.00 86.06 356 ARG A O 1
ATOM 2888 N N . ILE A 1 357 ? -11.252 -9.877 -2.890 1.00 85.50 357 ILE A N 1
ATOM 2889 C CA . ILE A 1 357 ? -10.456 -10.555 -3.918 1.00 85.50 357 ILE A CA 1
ATOM 2890 C C . ILE A 1 357 ? -11.155 -11.823 -4.423 1.00 85.50 357 ILE A C 1
ATOM 2892 O O . ILE A 1 357 ? -11.357 -11.959 -5.629 1.00 85.50 357 ILE A O 1
ATOM 2896 N N . ASP A 1 358 ? -11.535 -12.731 -3.519 1.00 82.88 358 ASP A N 1
ATOM 2897 C CA . ASP A 1 358 ? -12.115 -14.032 -3.877 1.00 82.88 358 ASP A CA 1
ATOM 2898 C C . ASP A 1 358 ? -13.500 -13.889 -4.541 1.00 82.88 358 ASP A C 1
ATOM 2900 O O . ASP A 1 358 ? -13.897 -14.749 -5.325 1.00 82.88 358 ASP A O 1
ATOM 2904 N N . ASN A 1 359 ? -14.235 -12.807 -4.253 1.00 81.06 359 ASN A N 1
ATOM 2905 C CA . ASN A 1 359 ? -15.562 -12.549 -4.827 1.00 81.06 359 ASN A CA 1
ATOM 2906 C C . ASN A 1 359 ? -15.546 -11.586 -6.022 1.00 81.06 359 ASN A C 1
ATOM 2908 O O . ASN A 1 359 ? -16.615 -11.219 -6.505 1.00 81.06 359 ASN A O 1
ATOM 2912 N N . ASN A 1 360 ? -14.368 -11.159 -6.496 1.00 73.06 360 ASN A N 1
ATOM 2913 C CA . ASN A 1 360 ? -14.232 -10.120 -7.526 1.00 73.06 360 ASN A CA 1
ATOM 2914 C C . ASN A 1 360 ? -15.076 -8.867 -7.228 1.00 73.06 360 ASN A C 1
ATOM 2916 O O . ASN A 1 360 ? -15.609 -8.236 -8.143 1.00 73.06 360 ASN A O 1
ATOM 2920 N N . ALA A 1 361 ? -15.235 -8.526 -5.949 1.00 68.75 361 ALA A N 1
ATOM 2921 C CA . ALA A 1 361 ? -15.986 -7.345 -5.564 1.00 68.75 361 ALA A CA 1
ATOM 2922 C C . ALA A 1 361 ? -15.196 -6.090 -5.977 1.00 68.75 361 ALA A C 1
ATOM 2924 O O . ALA A 1 361 ? -13.966 -6.091 -5.858 1.00 68.75 361 ALA A O 1
ATOM 2925 N N . PRO A 1 362 ? -15.863 -5.021 -6.448 1.00 61.22 362 PRO A N 1
ATOM 2926 C CA . PRO A 1 362 ? -15.190 -3.748 -6.665 1.00 61.22 362 PRO A CA 1
ATOM 2927 C C . PRO A 1 362 ? -14.554 -3.258 -5.353 1.00 61.22 362 PRO A C 1
ATOM 2929 O O . PRO A 1 362 ? -15.109 -3.456 -4.262 1.00 61.22 362 PRO A O 1
ATOM 2932 N N . PHE A 1 363 ? -13.358 -2.680 -5.473 1.00 60.25 363 PHE A N 1
ATOM 2933 C CA . PHE A 1 363 ? -12.637 -2.069 -4.357 1.00 60.25 363 PHE A CA 1
ATOM 2934 C C . PHE A 1 363 ? -13.227 -0.704 -4.026 1.00 60.25 363 PHE A C 1
ATOM 2936 O O . PHE A 1 363 ? -13.428 0.082 -4.981 1.00 60.25 363 PHE A O 1
#

Secondary structure (DSSP, 8-state):
----PPPPHHHHHHHHHHHHHHHHHHHHHHHHHHHHHHHHHHHHHHHHHHHHHHHHHHHHHHHHHHHHHHTT---HHHHHHHHHHHHHHHHHHHHHHHHHHHHHHHHHHHHT-HHHHHHHHHHHHHHHHHHHHHHHHHHHHHHHHHHHHHHHHHHHHHHHHHHHHHHHHHHHHHHHHHHHHHHHHHHHHHHHHHHHHHH-SS--PPPPGGGGSSHHHHHHHHHHHHHHS-TT-HHHHHHHHHHHTTHHHHHHHHHHHHHHHHHHHHHHHHHHHHHHHHHHHHHHHHHHHH--SGGGGGS-HHHHHHHHHHHHHHHTTB-EE-TT-TT---EE-SBSSHHHHTT-GGGHHHHHHHHHHHTT---

Sequence (363 aa):
MGDAKKPSVEALREMRELHQSKLAKAELEKEAHIQKMLEELEGLRSEREQNKQLLGEAQATLNYYNEMEKNGKLDEEDLKNSADVKGLVSDLERQRGVINTFVDTFVDTIKANPEVIKKLKEKEAAELEAQKAERLKREAALKEETRKEFAMLAEKIKALGEEKYLLDKQSKDADDVEIEAREKVKEMTQVESDKLSEKSPVKHQLGPFDRQGSFNAYLSQLLDRRERLGFWDFSSKRAIDNILSQKVLFGAVTDAYDNSCKLQESLKPQYEKIDEDAKKLQEIYAETRWGRNSELVSIDREALNREFVNLLRSFADVDRPDPTDSAAKMRIGKYPDWRKARSDLKNAALYGILYRIDNNAPF

Radius of gyration: 45.14 Å; chains: 1; bounding box: 112×76×138 Å

Foldseek 3Di:
DDDDDDDDPVRVVVVVVVVVVVVVVVVVVVVVVLVVLVVVLVVLVVVLVVLVVQLVVLVVVLVVLVVCVVVVNDDPVSVVVSVVSVVVNVVSVVVNVVSVVVSVVSVVVQVVPVVSVVVVVVVVVVVVVVVVVVLVVVLVVVLVVLVVLLLVLLVLLLVLLVVLVVLVVLLVVLVVQLVVLLVVLQVLLVVLQVVVVVPDPDNPGQPRSVPQPDLVSVVVVLVVVLVPDDPPNVSSNVSSCVSVVPVVSSVSNVVSVVSSVVSVVVSVVSVVSSVVSLVVSLVSLCCLQVVPDVSNPPPPSVVSNLVSLQSLCVSLQEWDFDPPDPVSPDIGGPHPALVRSCVVSSCNSSSVSNVCVVVVNDD